Protein AF-A0ABD1JTK2-F1 (afdb_monomer)

Mean predicted aligned error: 17.34 Å

Structure (mmCIF, N/CA/C/O backbone):
data_AF-A0ABD1JTK2-F1
#
_entry.id   AF-A0ABD1JTK2-F1
#
loop_
_atom_site.group_PDB
_atom_site.id
_atom_site.type_symbol
_atom_site.label_atom_id
_atom_site.label_alt_id
_atom_site.label_comp_id
_atom_site.label_asym_id
_atom_site.label_entity_id
_atom_site.label_seq_id
_atom_site.pdbx_PDB_ins_code
_atom_site.Cartn_x
_atom_site.Cartn_y
_atom_site.Cartn_z
_atom_site.occupancy
_atom_site.B_iso_or_equiv
_atom_site.auth_seq_id
_atom_site.auth_comp_id
_atom_site.auth_asym_id
_atom_site.auth_atom_id
_atom_site.pdbx_PDB_model_num
ATOM 1 N N . MET A 1 1 ? 26.665 4.999 -30.062 1.00 36.19 1 MET A N 1
ATOM 2 C CA . MET A 1 1 ? 27.569 6.153 -30.261 1.00 36.19 1 MET A CA 1
ATOM 3 C C . MET A 1 1 ? 27.690 6.854 -28.919 1.00 36.19 1 MET A C 1
ATOM 5 O O . MET A 1 1 ? 26.821 7.640 -28.578 1.00 36.19 1 MET A O 1
ATOM 9 N N . CYS A 1 2 ? 28.694 6.490 -28.123 1.00 32.44 2 CYS A N 1
ATOM 10 C CA . CYS A 1 2 ? 29.023 7.216 -26.899 1.00 32.44 2 CYS A CA 1
ATOM 11 C C . CYS A 1 2 ? 30.225 8.106 -27.206 1.00 32.44 2 CYS A C 1
ATOM 13 O O . CYS A 1 2 ? 31.300 7.601 -27.525 1.00 32.44 2 CYS A O 1
ATOM 15 N N . CYS A 1 3 ? 30.028 9.421 -27.140 1.00 31.70 3 CYS A N 1
ATOM 16 C CA . CYS A 1 3 ? 31.126 10.357 -26.955 1.00 31.70 3 CYS A CA 1
ATOM 17 C C . CYS A 1 3 ? 31.542 10.265 -25.485 1.00 31.70 3 CYS A C 1
ATOM 19 O O . CYS A 1 3 ? 30.769 10.622 -24.600 1.00 31.70 3 CYS A O 1
ATOM 21 N N . LEU A 1 4 ? 32.744 9.757 -25.233 1.00 40.53 4 LEU A N 1
ATOM 22 C CA . LEU A 1 4 ? 33.418 9.884 -23.947 1.00 40.53 4 LEU A CA 1
ATOM 23 C C . LEU A 1 4 ? 34.182 11.212 -23.943 1.00 40.53 4 LEU A C 1
ATOM 25 O O . LEU A 1 4 ? 35.068 11.408 -24.770 1.00 40.53 4 LEU A O 1
ATOM 29 N N . GLY A 1 5 ? 33.844 12.088 -22.997 1.00 38.84 5 GLY A N 1
ATOM 30 C CA . GLY A 1 5 ? 34.737 13.136 -22.500 1.00 38.84 5 GLY A CA 1
ATOM 31 C C . GLY A 1 5 ? 34.691 14.485 -23.223 1.00 38.84 5 GLY A C 1
ATOM 32 O O . GLY A 1 5 ? 35.271 14.661 -24.289 1.00 38.84 5 GLY A O 1
ATOM 33 N N . CYS A 1 6 ? 34.091 15.475 -22.560 1.00 32.53 6 CYS A N 1
ATOM 34 C CA . CYS A 1 6 ? 34.446 16.884 -22.716 1.00 32.53 6 CYS A CA 1
ATOM 35 C C . CYS A 1 6 ? 35.251 17.291 -21.475 1.00 32.53 6 CYS A C 1
ATOM 37 O O . CYS A 1 6 ? 34.679 17.386 -20.392 1.00 32.53 6 CYS A O 1
ATOM 39 N N . GLU A 1 7 ? 36.549 17.553 -21.622 1.00 37.78 7 GLU A N 1
ATOM 40 C CA . GLU A 1 7 ? 37.316 18.305 -20.624 1.00 37.78 7 GLU A CA 1
ATOM 41 C C . GLU A 1 7 ? 37.422 19.768 -21.065 1.00 37.78 7 GLU A C 1
ATOM 43 O O . GLU A 1 7 ? 37.769 20.078 -22.206 1.00 37.78 7 GLU A O 1
ATOM 48 N N . ALA A 1 8 ? 37.093 20.681 -20.150 1.00 32.00 8 ALA A N 1
ATOM 49 C CA . ALA A 1 8 ? 37.208 22.117 -20.351 1.00 32.00 8 ALA A CA 1
ATOM 50 C C . ALA A 1 8 ? 38.623 22.588 -19.985 1.00 32.00 8 ALA A C 1
ATOM 52 O O . ALA A 1 8 ? 39.021 22.530 -18.823 1.00 32.00 8 ALA A O 1
ATOM 53 N N . VAL A 1 9 ? 39.366 23.118 -20.959 1.00 41.81 9 VAL A N 1
ATOM 54 C CA . VAL A 1 9 ? 40.634 23.821 -20.717 1.00 41.81 9 VAL A CA 1
ATOM 55 C C . VAL A 1 9 ? 40.375 25.329 -20.727 1.00 41.81 9 VAL A C 1
ATOM 57 O O . VAL A 1 9 ? 39.857 25.882 -21.697 1.00 41.81 9 VAL A O 1
ATOM 60 N N . LYS A 1 10 ? 40.733 26.016 -19.634 1.00 36.59 10 LYS A N 1
ATOM 61 C CA . LYS A 1 10 ? 40.790 27.485 -19.570 1.00 36.59 10 LYS A CA 1
ATOM 62 C C . LYS A 1 10 ? 41.938 27.987 -20.454 1.00 36.59 10 LYS A C 1
ATOM 64 O O . LYS A 1 10 ? 43.094 27.751 -20.124 1.00 36.59 10 LYS A O 1
ATOM 69 N N . GLY A 1 11 ? 41.623 28.751 -21.501 1.00 36.28 11 GLY A N 1
ATOM 70 C CA . GLY A 1 11 ? 42.592 29.617 -22.185 1.00 36.28 11 GLY A CA 1
ATOM 71 C C . GLY A 1 11 ? 42.373 29.770 -23.694 1.00 36.28 11 GLY A C 1
ATOM 72 O O . GLY A 1 11 ? 42.643 28.852 -24.449 1.00 36.28 11 GLY A O 1
ATOM 73 N N . GLY A 1 12 ? 41.906 30.955 -24.103 1.00 38.12 12 GLY A N 1
ATOM 74 C CA . GLY A 1 12 ? 42.163 31.645 -25.381 1.00 38.12 12 GLY A CA 1
ATOM 75 C C . GLY A 1 12 ? 42.238 30.882 -26.719 1.00 38.12 12 GLY A C 1
ATOM 76 O O . GLY A 1 12 ? 43.301 30.408 -27.102 1.00 38.12 12 GLY A O 1
ATOM 77 N N . THR A 1 13 ? 41.186 31.064 -27.536 1.00 42.97 13 THR A N 1
ATOM 78 C CA . THR A 1 13 ? 41.129 31.013 -29.028 1.00 42.97 13 THR A CA 1
ATOM 79 C C . THR A 1 13 ? 41.267 29.653 -29.758 1.00 42.97 13 THR A C 1
ATOM 81 O O . THR A 1 13 ? 41.915 28.741 -29.260 1.00 42.97 13 THR A O 1
ATOM 84 N N . PRO A 1 14 ? 40.611 29.477 -30.935 1.00 40.72 14 PRO A N 1
ATOM 85 C CA . PRO A 1 14 ? 40.175 28.171 -31.441 1.00 40.72 14 PRO A CA 1
ATOM 86 C C . PRO A 1 14 ? 41.124 27.575 -32.491 1.00 40.72 14 PRO A C 1
ATOM 88 O O . PRO A 1 14 ? 41.548 28.277 -33.407 1.00 40.72 14 PRO A O 1
ATOM 91 N N . VAL A 1 15 ? 41.378 26.262 -32.448 1.00 40.53 15 VAL A N 1
ATOM 92 C CA . VAL A 1 15 ? 42.003 25.536 -33.570 1.00 40.53 15 VAL A CA 1
ATOM 93 C C . VAL A 1 15 ? 41.332 24.170 -33.746 1.00 40.53 15 VAL A C 1
ATOM 95 O O . VAL A 1 15 ? 41.110 23.442 -32.783 1.00 40.53 15 VAL A O 1
ATOM 98 N N . GLY A 1 16 ? 40.941 23.874 -34.989 1.00 38.88 16 GLY A N 1
ATOM 99 C CA . GLY A 1 16 ? 40.003 22.819 -35.372 1.00 38.88 16 GLY A CA 1
ATOM 100 C C . GLY A 1 16 ? 40.441 21.370 -35.131 1.00 38.88 16 GLY A C 1
ATOM 101 O O . GLY A 1 16 ? 41.621 21.033 -35.058 1.00 38.88 16 GLY A O 1
ATOM 102 N N . ILE A 1 17 ? 39.438 20.493 -35.064 1.00 36.84 17 ILE A N 1
ATOM 103 C CA . ILE A 1 17 ? 39.595 19.056 -34.831 1.00 36.84 17 ILE A CA 1
ATOM 104 C C . ILE A 1 17 ? 39.834 18.345 -36.172 1.00 36.84 17 ILE A C 1
ATOM 106 O O . ILE A 1 17 ? 38.953 18.265 -37.026 1.00 36.84 17 ILE A O 1
ATOM 110 N N . ARG A 1 18 ? 41.044 17.803 -36.349 1.00 37.75 18 ARG A N 1
ATOM 111 C CA . ARG A 1 18 ? 41.411 16.854 -37.413 1.00 37.75 18 ARG A CA 1
ATOM 112 C C . ARG A 1 18 ? 41.023 15.439 -36.971 1.00 37.75 18 ARG A C 1
ATOM 114 O O . ARG A 1 18 ? 41.581 14.934 -36.002 1.00 37.75 18 ARG A O 1
ATOM 121 N N . CYS A 1 19 ? 40.134 14.771 -37.704 1.00 34.09 19 CYS A N 1
ATOM 122 C CA . CYS A 1 19 ? 39.878 13.339 -37.519 1.00 34.09 19 CYS A CA 1
ATOM 123 C C . CYS A 1 19 ? 40.960 12.513 -38.236 1.00 34.09 19 CYS A C 1
ATOM 125 O O . CYS A 1 19 ? 41.145 12.649 -39.444 1.00 34.09 19 CYS A O 1
ATOM 127 N N . LYS A 1 20 ? 41.673 11.650 -37.503 1.00 41.69 20 LYS A N 1
ATOM 128 C CA . LYS A 1 20 ? 42.523 10.599 -38.084 1.00 41.69 20 LYS A CA 1
ATOM 129 C C . LYS A 1 20 ? 41.677 9.342 -38.308 1.00 41.69 20 LYS A C 1
ATOM 131 O O . LYS A 1 20 ? 41.069 8.840 -37.371 1.00 41.69 20 LYS A O 1
ATOM 136 N N . HIS A 1 21 ? 41.660 8.835 -39.540 1.00 38.28 21 HIS A N 1
ATOM 137 C CA . HIS A 1 21 ? 41.187 7.489 -39.863 1.00 38.28 21 HIS A CA 1
ATOM 138 C C . HIS A 1 21 ? 42.303 6.465 -39.609 1.00 38.28 21 HIS A C 1
ATOM 140 O O . HIS A 1 21 ? 43.367 6.543 -40.215 1.00 38.28 21 HIS A O 1
ATOM 146 N N . LEU A 1 22 ? 42.025 5.484 -38.756 1.00 39.16 22 LEU A N 1
ATOM 147 C CA . LEU A 1 22 ? 42.537 4.114 -38.845 1.00 39.16 22 LEU A CA 1
ATOM 148 C C . LEU A 1 22 ? 41.271 3.254 -38.980 1.00 39.16 22 LEU A C 1
ATOM 150 O O . LEU A 1 22 ? 40.289 3.530 -38.304 1.00 39.16 22 LEU A O 1
ATOM 154 N N . GLY A 1 23 ? 41.126 2.280 -39.865 1.00 36.69 23 GLY A N 1
ATOM 155 C CA . GLY A 1 23 ? 42.078 1.332 -40.422 1.00 36.69 23 GLY A CA 1
ATOM 156 C C . GLY A 1 23 ? 41.289 0.021 -40.459 1.00 36.69 23 GLY A C 1
ATOM 157 O O . GLY A 1 23 ? 40.899 -0.482 -39.413 1.00 36.69 23 GLY A O 1
ATOM 158 N N . ARG A 1 24 ? 40.921 -0.436 -41.661 1.00 40.09 24 ARG A N 1
ATOM 159 C CA . ARG A 1 24 ? 40.180 -1.683 -41.903 1.00 40.09 24 ARG A CA 1
ATOM 160 C C . ARG A 1 24 ? 41.002 -2.871 -41.409 1.00 40.09 24 ARG A C 1
ATOM 162 O O . ARG A 1 24 ? 42.100 -3.055 -41.919 1.00 40.09 24 ARG A O 1
ATOM 169 N N . GLU A 1 25 ? 40.418 -3.727 -40.579 1.00 37.28 25 GLU A N 1
ATOM 170 C CA . GLU A 1 25 ? 40.830 -5.128 -40.473 1.00 37.28 25 GLU A CA 1
ATOM 171 C C . GLU A 1 25 ? 39.615 -6.057 -40.474 1.00 37.28 25 GLU A C 1
ATOM 173 O O . GLU A 1 25 ? 38.481 -5.655 -40.213 1.00 37.28 25 GLU A O 1
ATOM 178 N N . ALA A 1 26 ? 39.881 -7.267 -40.951 1.00 35.41 26 ALA A N 1
ATOM 179 C CA . ALA A 1 26 ? 38.975 -8.146 -41.661 1.00 35.41 26 ALA A CA 1
ATOM 180 C C . ALA A 1 26 ? 38.007 -8.933 -40.768 1.00 35.41 26 ALA A C 1
ATOM 182 O O . ALA A 1 26 ? 38.309 -9.335 -39.650 1.00 35.41 26 ALA A O 1
ATOM 183 N N . LEU A 1 27 ? 36.851 -9.211 -41.363 1.00 40.38 27 LEU A N 1
ATOM 184 C CA . LEU A 1 27 ? 35.834 -10.160 -40.932 1.00 40.38 27 LEU A CA 1
ATOM 185 C C . LEU A 1 27 ? 36.338 -11.608 -41.118 1.00 40.38 27 LEU A C 1
ATOM 187 O O . LEU A 1 27 ? 36.848 -11.906 -42.202 1.00 40.38 27 LEU A O 1
ATOM 191 N N . PRO A 1 28 ? 36.082 -12.548 -40.191 1.00 45.28 28 PRO A N 1
ATOM 192 C CA . PRO A 1 28 ? 35.978 -13.953 -40.544 1.00 45.28 28 PRO A CA 1
ATOM 193 C C . PRO A 1 28 ? 34.504 -14.374 -40.642 1.00 45.28 28 PRO A C 1
ATOM 195 O O . PRO A 1 28 ? 33.741 -14.338 -39.682 1.00 45.28 28 PRO A O 1
ATOM 198 N N . THR A 1 29 ? 34.137 -14.722 -41.875 1.00 36.00 29 THR A N 1
ATOM 199 C CA . THR A 1 29 ? 33.212 -15.784 -42.310 1.00 36.00 29 THR A CA 1
ATOM 200 C C . THR A 1 29 ? 32.224 -16.370 -41.295 1.00 36.00 29 THR A C 1
ATOM 202 O O . THR A 1 29 ? 32.586 -17.125 -40.396 1.00 36.00 29 THR A O 1
ATOM 205 N N . ALA A 1 30 ? 30.944 -16.118 -41.579 1.00 35.75 30 ALA A N 1
ATOM 206 C CA . ALA A 1 30 ? 29.788 -16.824 -41.052 1.00 35.75 30 ALA A CA 1
ATOM 207 C C . ALA A 1 30 ? 29.812 -18.321 -41.418 1.00 35.75 30 ALA A C 1
ATOM 209 O O . ALA A 1 30 ? 29.932 -18.677 -42.591 1.00 35.75 30 ALA A O 1
ATOM 210 N N . ALA A 1 31 ? 29.634 -19.185 -40.417 1.00 37.66 31 ALA A N 1
ATOM 211 C CA . ALA A 1 31 ? 29.234 -20.573 -40.608 1.00 37.66 31 ALA A CA 1
ATOM 212 C C . ALA A 1 31 ? 27.704 -20.660 -40.515 1.00 37.66 31 ALA A C 1
ATOM 214 O O . ALA A 1 31 ? 27.095 -20.231 -39.534 1.00 37.66 31 ALA A O 1
ATOM 215 N N . ALA A 1 32 ? 27.094 -21.181 -41.576 1.00 38.84 32 ALA A N 1
ATOM 216 C CA . ALA A 1 32 ? 25.663 -21.396 -41.699 1.00 38.84 32 ALA A CA 1
ATOM 217 C C . ALA A 1 32 ? 25.210 -22.534 -40.773 1.00 38.84 32 ALA A C 1
ATOM 219 O O . ALA A 1 32 ? 25.608 -23.683 -40.958 1.00 38.84 32 ALA A O 1
ATOM 220 N N . HIS A 1 33 ? 24.341 -22.226 -39.810 1.00 39.47 33 HIS A N 1
ATOM 221 C CA . HIS A 1 33 ? 23.544 -23.235 -39.122 1.00 39.47 33 HIS A CA 1
ATOM 222 C C . HIS A 1 33 ? 22.166 -23.328 -39.777 1.00 39.47 33 HIS A C 1
ATOM 224 O O . HIS A 1 33 ? 21.404 -22.364 -39.839 1.00 39.47 33 HIS A O 1
ATOM 230 N N . HIS A 1 34 ? 21.894 -24.521 -40.298 1.00 40.09 34 HIS A N 1
ATOM 231 C CA . HIS A 1 34 ? 20.626 -24.955 -40.861 1.00 40.09 34 HIS A CA 1
ATOM 232 C C . HIS A 1 34 ? 19.464 -24.705 -39.888 1.00 40.09 34 HIS A C 1
ATOM 234 O O . HIS A 1 34 ? 19.449 -25.223 -38.774 1.00 40.09 34 HIS A O 1
ATOM 240 N N . SER A 1 35 ? 18.473 -23.938 -40.344 1.00 40.78 35 SER A N 1
ATOM 241 C CA . SER A 1 35 ? 17.140 -23.883 -39.739 1.00 40.78 35 SER A CA 1
ATOM 242 C C . SER A 1 35 ? 16.353 -25.144 -40.114 1.00 40.78 35 SER A C 1
ATOM 244 O O . SER A 1 35 ? 16.357 -25.506 -41.294 1.00 40.78 35 SER A O 1
ATOM 246 N N . PRO A 1 36 ? 15.648 -25.803 -39.179 1.00 47.62 36 PRO A N 1
ATOM 247 C CA . PRO A 1 36 ? 14.635 -26.776 -39.533 1.00 47.62 36 PRO A CA 1
ATOM 248 C C . PRO A 1 36 ? 13.331 -26.062 -39.903 1.00 47.62 36 PRO A C 1
ATOM 250 O O . PRO A 1 36 ? 12.840 -25.173 -39.211 1.00 47.62 36 PRO A O 1
ATOM 253 N N . THR A 1 37 ? 12.806 -26.473 -41.045 1.00 38.38 37 THR A N 1
ATOM 254 C CA . THR A 1 37 ? 11.551 -26.084 -41.677 1.00 38.38 37 THR A CA 1
ATOM 255 C C . THR A 1 37 ? 10.367 -26.324 -40.734 1.00 38.38 37 THR A C 1
ATOM 257 O O . THR A 1 37 ? 10.071 -27.466 -40.393 1.00 38.38 37 THR A O 1
ATOM 260 N N . ALA A 1 38 ? 9.666 -25.262 -40.333 1.00 39.19 38 ALA A N 1
ATOM 261 C CA . ALA A 1 38 ? 8.369 -25.374 -39.671 1.00 39.19 38 ALA A CA 1
ATOM 262 C C . ALA A 1 38 ? 7.298 -25.704 -40.724 1.00 39.19 38 ALA A C 1
ATOM 264 O O . ALA A 1 38 ? 7.034 -24.908 -41.626 1.00 39.19 38 ALA A O 1
ATOM 265 N N . GLN A 1 39 ? 6.718 -26.900 -40.636 1.00 48.34 39 GLN A N 1
ATOM 266 C CA . GLN A 1 39 ? 5.500 -27.257 -41.364 1.00 48.34 39 GLN A CA 1
ATOM 267 C C . GLN A 1 39 ? 4.291 -26.569 -40.705 1.00 48.34 39 GLN A C 1
ATOM 269 O O . GLN A 1 39 ? 4.268 -26.449 -39.480 1.00 48.34 39 GLN A O 1
ATOM 274 N N . PRO A 1 40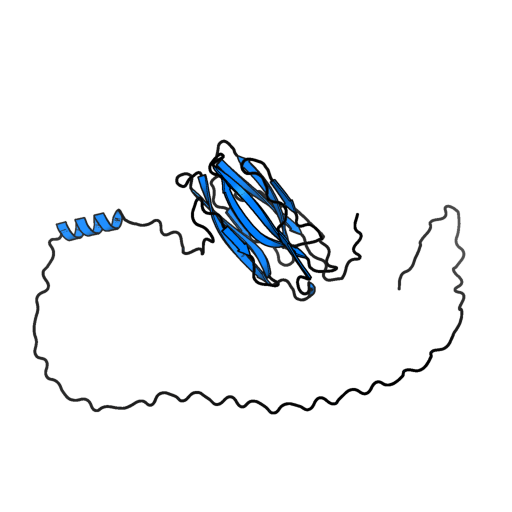 ? 3.285 -26.124 -41.475 1.00 46.47 40 PRO A N 1
ATOM 275 C CA . PRO A 1 40 ? 2.051 -25.596 -40.909 1.00 46.47 40 PRO A CA 1
ATOM 276 C C . PRO A 1 40 ? 1.152 -26.740 -40.418 1.00 46.47 40 PRO A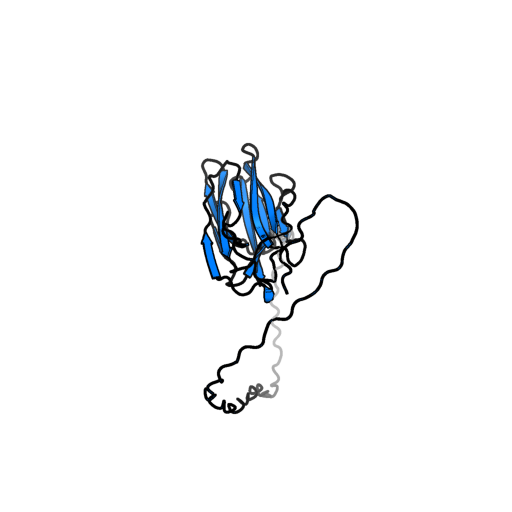 C 1
ATOM 278 O O . PRO A 1 40 ? 0.824 -27.649 -41.183 1.00 46.47 40 PRO A O 1
ATOM 281 N N . ASP A 1 41 ? 0.743 -26.670 -39.151 1.00 46.22 41 ASP A N 1
ATOM 282 C CA . ASP A 1 41 ? -0.292 -27.531 -38.577 1.00 46.22 41 ASP A CA 1
ATOM 283 C C . ASP A 1 41 ? -1.636 -27.347 -39.309 1.00 46.22 41 ASP A C 1
ATOM 285 O O . ASP A 1 41 ? -1.997 -26.225 -39.689 1.00 46.22 41 ASP A O 1
ATOM 289 N N . PRO A 1 42 ? -2.415 -28.425 -39.507 1.00 51.28 42 PRO A N 1
ATOM 290 C CA . PRO A 1 42 ? -3.725 -28.335 -40.123 1.00 51.28 42 PRO A CA 1
ATOM 291 C C . PRO A 1 42 ? -4.739 -27.699 -39.165 1.00 51.28 42 PRO A C 1
ATOM 293 O O . PRO A 1 42 ? -4.809 -28.010 -37.977 1.00 51.28 42 PRO A O 1
ATOM 296 N N . ALA A 1 43 ? -5.557 -26.811 -39.727 1.00 46.16 43 ALA A N 1
ATOM 297 C CA . ALA A 1 43 ? -6.637 -26.107 -39.056 1.00 46.16 43 ALA A CA 1
ATOM 298 C C . ALA A 1 43 ? -7.561 -27.057 -38.271 1.00 46.16 43 ALA A C 1
ATOM 300 O O . ALA A 1 43 ? -8.213 -27.936 -38.839 1.00 46.16 43 ALA A O 1
ATOM 301 N N . LEU A 1 44 ? -7.663 -26.822 -36.963 1.00 44.16 44 LEU A N 1
ATOM 302 C CA . LEU A 1 44 ? -8.665 -27.431 -36.100 1.00 44.16 44 LEU A CA 1
ATOM 303 C C . LEU A 1 44 ? -10.038 -26.834 -36.455 1.00 44.16 44 LEU A C 1
ATOM 305 O O . LEU A 1 44 ? -10.336 -25.685 -36.129 1.00 44.16 44 LEU A O 1
ATOM 309 N N . GLN A 1 45 ? -10.868 -27.595 -37.171 1.00 47.19 45 GLN A N 1
ATOM 310 C CA . GLN A 1 45 ? -12.250 -27.208 -37.445 1.00 47.19 45 GLN A CA 1
ATOM 311 C C . GLN A 1 45 ? -13.082 -27.282 -36.161 1.00 47.19 45 GLN A C 1
ATOM 313 O O . GLN A 1 45 ? -13.311 -28.358 -35.610 1.00 47.19 45 GLN A O 1
ATOM 318 N N . ILE A 1 46 ? -13.564 -26.128 -35.706 1.00 49.47 46 ILE A N 1
ATOM 319 C CA . ILE A 1 46 ? -14.560 -26.023 -34.641 1.00 49.47 46 ILE A CA 1
ATOM 320 C C . ILE A 1 46 ? -15.918 -26.408 -35.241 1.00 49.47 46 ILE A C 1
ATOM 322 O O . ILE A 1 46 ? -16.454 -25.701 -36.094 1.00 49.47 46 ILE A O 1
ATOM 326 N N . GLN A 1 47 ? -16.469 -27.542 -34.810 1.00 57.69 47 GLN A N 1
ATOM 327 C CA . GLN A 1 47 ? -17.849 -27.924 -35.113 1.00 57.69 47 GLN A CA 1
ATOM 328 C C . GLN A 1 47 ? -18.826 -27.064 -34.284 1.00 57.69 47 GLN A C 1
ATOM 330 O O . GLN A 1 47 ? -18.561 -26.830 -33.102 1.00 57.69 47 GLN A O 1
ATOM 335 N N . PRO A 1 48 ? -19.961 -26.602 -34.843 1.00 52.28 48 PRO A N 1
ATOM 336 C CA . PRO A 1 48 ? -20.972 -25.889 -34.067 1.00 52.28 48 PRO A CA 1
ATOM 337 C C . PRO A 1 48 ? -21.717 -26.838 -33.117 1.00 52.28 48 PRO A C 1
ATOM 339 O O . PRO A 1 48 ? -22.028 -27.973 -33.482 1.00 52.28 48 PRO A O 1
ATOM 342 N N . LEU A 1 49 ? -22.056 -26.350 -31.917 1.00 56.19 49 LEU A N 1
ATOM 343 C CA . LEU A 1 49 ? -22.931 -27.049 -30.970 1.00 56.19 49 LEU A CA 1
ATOM 344 C C . LEU A 1 49 ? -24.304 -27.380 -31.598 1.00 56.19 49 LEU A C 1
ATOM 346 O O . LEU A 1 49 ? -24.863 -26.545 -32.316 1.00 56.19 49 LEU A O 1
ATOM 350 N N . PRO A 1 50 ? -24.906 -28.540 -31.273 1.00 49.28 50 PRO A N 1
ATOM 351 C CA . PRO A 1 50 ? -26.250 -28.868 -31.724 1.00 49.28 50 PRO A CA 1
ATOM 352 C C . PRO A 1 50 ? -27.290 -28.011 -30.988 1.00 49.28 50 PRO A C 1
ATOM 354 O O . PRO A 1 50 ? -27.292 -27.919 -29.760 1.00 49.28 50 PRO A O 1
ATOM 357 N N . GLN A 1 51 ? -28.192 -27.388 -31.749 1.00 57.44 51 GLN A N 1
ATOM 358 C CA . GLN A 1 51 ? -29.333 -26.657 -31.199 1.00 57.44 51 GLN A CA 1
ATOM 359 C C . GLN A 1 51 ? -30.377 -27.612 -30.592 1.00 57.44 51 GLN A C 1
ATOM 361 O O . GLN A 1 51 ? -30.586 -28.709 -31.120 1.00 57.44 51 GLN A O 1
ATOM 366 N N . PRO A 1 52 ? -31.081 -27.205 -29.520 1.00 44.94 52 PRO A N 1
ATOM 367 C CA . PRO A 1 52 ? -32.126 -28.023 -28.923 1.00 44.94 52 PRO A CA 1
ATOM 368 C C . PRO A 1 52 ? -33.349 -28.109 -29.845 1.00 44.94 52 PRO A C 1
ATOM 370 O O . PRO A 1 52 ? -33.927 -27.101 -30.255 1.00 44.94 52 PRO A O 1
ATOM 373 N N . GLN A 1 53 ? -33.755 -29.341 -30.154 1.00 49.03 53 GLN A N 1
ATOM 374 C CA . GLN A 1 53 ? -34.969 -29.653 -30.903 1.00 49.03 53 GLN A CA 1
ATOM 375 C C . GLN A 1 53 ? -36.215 -29.258 -30.100 1.00 49.03 53 GLN A C 1
ATOM 377 O O . GLN A 1 53 ? -36.437 -29.723 -28.981 1.00 49.03 53 GLN A O 1
ATOM 382 N N . ARG A 1 54 ? -37.050 -28.409 -30.702 1.00 46.69 54 ARG A N 1
ATOM 383 C CA . ARG A 1 54 ? -38.365 -28.024 -30.188 1.00 46.69 54 ARG A CA 1
ATOM 384 C C . ARG A 1 54 ? -39.344 -29.167 -30.454 1.00 46.69 54 ARG A C 1
ATOM 386 O O . ARG A 1 54 ? -39.766 -29.373 -31.586 1.00 46.69 54 ARG A O 1
ATOM 393 N N . THR A 1 55 ? -39.689 -29.929 -29.422 1.00 47.47 55 THR A N 1
ATOM 394 C CA . THR A 1 55 ? -40.764 -30.924 -29.507 1.00 47.47 55 THR A CA 1
ATOM 395 C C . THR A 1 55 ? -42.108 -30.236 -29.284 1.00 47.47 55 THR A C 1
ATOM 397 O O . THR A 1 55 ? -42.438 -29.881 -28.150 1.00 47.47 55 THR A O 1
ATOM 400 N N . ASP A 1 56 ? -42.886 -30.064 -30.348 1.00 46.44 56 ASP A N 1
ATOM 401 C CA . ASP A 1 56 ? -44.288 -29.663 -30.257 1.00 46.44 56 ASP A CA 1
ATOM 402 C C . ASP A 1 56 ? -45.115 -30.824 -29.680 1.00 46.44 56 ASP A C 1
ATOM 404 O O . ASP A 1 56 ? -45.206 -31.903 -30.268 1.00 46.44 56 ASP A O 1
ATOM 408 N N . ARG A 1 57 ? -45.720 -30.618 -28.503 1.00 49.03 57 ARG A N 1
ATOM 409 C CA . ARG A 1 57 ? -46.780 -31.493 -27.976 1.00 49.03 57 ARG A CA 1
ATOM 410 C C . ARG A 1 57 ? -48.144 -30.839 -28.208 1.00 49.03 57 ARG A C 1
ATOM 412 O O . ARG A 1 57 ? -48.281 -29.643 -27.950 1.00 49.03 57 ARG A O 1
ATOM 419 N N . PRO A 1 58 ? -49.168 -31.599 -28.636 1.00 46.28 58 PRO A N 1
ATOM 420 C CA . PRO A 1 58 ? -50.502 -31.060 -28.846 1.00 46.28 58 PRO A CA 1
ATOM 421 C C . PRO A 1 58 ? -51.198 -30.749 -27.516 1.00 46.28 58 PRO A C 1
ATOM 423 O O . PRO A 1 58 ? -51.073 -31.465 -26.522 1.00 46.28 58 PRO A O 1
ATOM 426 N N . CYS A 1 59 ? -51.943 -29.646 -27.528 1.00 38.91 59 CYS A N 1
ATOM 427 C CA . CYS A 1 59 ? -52.688 -29.103 -26.403 1.00 38.91 59 CYS A CA 1
ATOM 428 C C . CYS A 1 59 ? -53.931 -29.965 -26.112 1.00 38.91 59 CYS A C 1
ATOM 430 O O . CYS A 1 59 ? -54.885 -29.966 -26.889 1.00 38.91 59 CYS A O 1
ATOM 432 N N . SER A 1 60 ? -53.939 -30.679 -24.982 1.00 47.00 60 SER A N 1
ATOM 433 C CA . SER A 1 60 ? -55.155 -31.298 -24.442 1.00 47.00 60 SER A CA 1
ATOM 434 C C . SER A 1 60 ? -55.890 -30.311 -23.539 1.00 47.00 60 SER A C 1
ATOM 436 O O . SER A 1 60 ? -55.348 -29.833 -22.544 1.00 47.00 60 SER A O 1
ATOM 438 N N . ARG A 1 61 ? -57.152 -30.035 -23.889 1.00 51.69 61 ARG A N 1
ATOM 439 C CA . ARG A 1 61 ? -58.121 -29.283 -23.079 1.00 51.69 61 ARG A CA 1
ATOM 440 C C . ARG A 1 61 ? -58.277 -29.923 -21.696 1.00 51.69 61 ARG A C 1
ATOM 442 O O . ARG A 1 61 ? -58.829 -31.015 -21.587 1.00 51.69 61 ARG A O 1
ATOM 449 N N . MET A 1 62 ? -57.894 -29.202 -20.646 1.00 42.50 62 MET A N 1
ATOM 450 C CA . MET A 1 62 ? -58.333 -29.472 -19.276 1.00 42.50 62 MET A CA 1
ATOM 451 C C . MET A 1 62 ? -59.345 -28.410 -18.839 1.00 42.50 62 MET A C 1
ATOM 453 O O . MET A 1 62 ? -59.137 -27.214 -19.024 1.00 42.50 62 MET A O 1
ATOM 457 N N . HIS A 1 63 ? -60.469 -28.885 -18.307 1.00 51.12 63 HIS A N 1
ATOM 458 C CA . HIS A 1 63 ? -61.538 -28.074 -17.728 1.00 51.12 63 HIS A CA 1
ATOM 459 C C . HIS A 1 63 ? -61.074 -27.453 -16.398 1.00 51.12 63 HIS A C 1
ATOM 461 O O . HIS A 1 63 ? -60.365 -28.125 -15.645 1.00 51.12 63 HIS A O 1
ATOM 467 N N . PRO A 1 64 ? -61.490 -26.221 -16.051 1.00 47.00 64 PRO A N 1
ATOM 468 C CA . PRO A 1 64 ? -61.158 -25.631 -14.765 1.00 47.00 64 PRO A CA 1
ATOM 469 C C . PRO A 1 64 ? -62.146 -26.117 -13.697 1.00 47.00 64 PRO A C 1
ATOM 471 O O . PRO A 1 64 ? -63.332 -25.796 -13.739 1.00 47.00 64 PRO A O 1
ATOM 474 N N . ALA A 1 65 ? -61.654 -26.866 -12.711 1.00 47.16 65 ALA A N 1
ATOM 475 C CA . ALA A 1 65 ? -62.330 -27.009 -11.427 1.00 47.16 65 ALA A CA 1
ATOM 476 C C . ALA A 1 65 ? -61.841 -25.877 -10.510 1.00 47.16 65 ALA A C 1
ATOM 478 O O . ALA A 1 65 ? -60.697 -25.869 -10.057 1.00 47.16 65 ALA A O 1
ATOM 479 N N . LEU A 1 66 ? -62.706 -24.889 -10.284 1.00 51.84 66 LEU A N 1
ATOM 480 C CA . LEU A 1 66 ? -62.501 -23.797 -9.335 1.00 51.84 66 LEU A CA 1
ATOM 481 C C . LEU A 1 66 ? -62.524 -24.349 -7.902 1.00 51.84 66 LEU A C 1
ATOM 483 O O . LEU A 1 66 ? -63.577 -24.711 -7.387 1.00 51.84 66 LEU A O 1
ATOM 487 N N . LEU A 1 67 ? -61.366 -24.368 -7.243 1.00 48.56 67 LEU A N 1
ATOM 488 C CA . LEU A 1 67 ? -61.256 -24.480 -5.788 1.00 48.56 67 LEU A CA 1
ATOM 489 C C . LEU A 1 67 ? -60.777 -23.132 -5.241 1.00 48.56 67 LEU A C 1
ATOM 491 O O . LEU A 1 67 ? -59.586 -22.825 -5.242 1.00 48.56 67 LEU A O 1
ATOM 495 N N . HIS A 1 68 ? -61.719 -22.310 -4.778 1.00 49.72 68 HIS A N 1
ATOM 496 C CA . HIS A 1 68 ? -61.421 -21.137 -3.960 1.00 49.72 68 HIS A CA 1
ATOM 497 C C . HIS A 1 68 ? -60.951 -21.596 -2.574 1.00 49.72 68 HIS A C 1
ATOM 499 O O . HIS A 1 68 ? -61.752 -22.004 -1.736 1.00 49.72 68 HIS A O 1
ATOM 505 N N . ARG A 1 69 ? -59.642 -21.511 -2.319 1.00 50.59 69 ARG A N 1
ATOM 506 C CA . ARG A 1 69 ? -59.100 -21.459 -0.957 1.00 50.59 69 ARG A CA 1
ATOM 507 C C . ARG A 1 69 ? -58.946 -19.994 -0.566 1.00 50.59 69 ARG A C 1
ATOM 509 O O . ARG A 1 69 ? -58.091 -19.294 -1.096 1.00 50.59 69 ARG A O 1
ATOM 516 N N . SER A 1 70 ? -59.789 -19.538 0.351 1.00 57.06 70 SER A N 1
ATOM 517 C CA . SER A 1 70 ? -59.654 -18.249 1.026 1.00 57.06 70 SER A CA 1
ATOM 518 C C . SER A 1 70 ? -58.347 -18.217 1.827 1.00 57.06 70 SER A C 1
ATOM 520 O O . SER A 1 70 ? -58.175 -19.020 2.746 1.00 57.06 70 SER A O 1
ATOM 522 N N . LEU A 1 71 ? -57.429 -17.307 1.485 1.00 61.56 71 LEU A N 1
ATOM 523 C CA . LEU A 1 71 ? -56.268 -17.013 2.328 1.00 61.56 71 LEU A CA 1
ATOM 524 C C . LEU A 1 71 ? -56.737 -16.337 3.631 1.00 61.56 71 LEU A C 1
ATOM 526 O O . LEU A 1 71 ? -57.584 -15.443 3.570 1.00 61.56 71 LEU A O 1
ATOM 530 N N . PRO A 1 72 ? -56.198 -16.717 4.803 1.00 57.66 72 PRO A N 1
ATOM 531 C CA . PRO A 1 72 ? -56.512 -16.042 6.054 1.00 57.66 72 PRO A CA 1
ATOM 532 C C . PRO A 1 72 ? -55.907 -14.631 6.063 1.00 57.66 72 PRO A C 1
ATOM 534 O O . PRO A 1 72 ? -54.709 -14.448 5.849 1.00 57.66 72 PRO A O 1
ATOM 537 N N . ILE A 1 73 ? -56.749 -13.628 6.313 1.00 65.75 73 ILE A N 1
ATOM 538 C CA . ILE A 1 73 ? -56.356 -12.222 6.442 1.00 65.75 73 ILE A CA 1
ATOM 539 C C . ILE A 1 73 ? -55.743 -12.039 7.837 1.00 65.75 73 ILE A C 1
ATOM 541 O O . ILE A 1 73 ? -56.439 -12.146 8.845 1.00 65.75 73 ILE A O 1
ATOM 545 N N . LEU A 1 74 ? -54.431 -11.802 7.905 1.00 62.84 74 LEU A N 1
ATOM 546 C CA . LEU A 1 74 ? -53.740 -11.473 9.155 1.00 62.84 74 LEU A CA 1
ATOM 547 C C . LEU A 1 74 ? -54.240 -10.121 9.699 1.00 62.84 74 LEU A C 1
ATOM 549 O O . LEU A 1 74 ? -54.399 -9.177 8.920 1.00 62.84 74 LEU A O 1
ATOM 553 N N . PRO A 1 75 ? -54.470 -9.986 11.019 1.00 75.75 75 PRO A N 1
ATOM 554 C CA . PRO A 1 75 ? -54.917 -8.729 11.598 1.00 75.75 75 PRO A CA 1
ATOM 555 C C . PRO A 1 75 ? -53.843 -7.642 11.417 1.00 75.75 75 PRO A C 1
ATOM 557 O O . PRO A 1 75 ? -52.649 -7.922 11.573 1.00 75.75 75 PRO A O 1
ATOM 560 N N . PRO A 1 76 ? -54.241 -6.387 11.135 1.00 68.69 76 PRO A N 1
ATOM 561 C CA . PRO A 1 76 ? -53.327 -5.308 10.748 1.00 68.69 76 PRO A CA 1
ATOM 562 C C . PRO A 1 76 ? -52.262 -5.019 11.814 1.00 68.69 76 PRO A C 1
ATOM 564 O O . PRO A 1 76 ? -51.136 -4.661 11.486 1.00 68.69 76 PRO A O 1
ATOM 567 N N . LEU A 1 77 ? -52.579 -5.264 13.089 1.00 68.81 77 LEU A N 1
ATOM 568 C CA . LEU A 1 77 ? -51.642 -5.123 14.202 1.00 68.81 77 LEU A CA 1
ATOM 569 C C . LEU A 1 77 ? -50.442 -6.082 14.090 1.00 68.81 77 LEU A C 1
ATOM 571 O O . LEU A 1 77 ? -49.316 -5.694 14.387 1.00 68.81 77 LEU A O 1
ATOM 575 N N . LEU A 1 78 ? -50.668 -7.318 13.629 1.00 67.44 78 LEU A N 1
ATOM 576 C CA . LEU A 1 78 ? -49.614 -8.325 13.475 1.00 67.44 78 LEU A CA 1
ATOM 577 C C . LEU A 1 78 ? -48.703 -7.995 12.287 1.00 67.44 78 LEU A C 1
ATOM 579 O O . LEU A 1 78 ? -47.496 -8.202 12.359 1.00 67.44 78 LEU A O 1
ATOM 583 N N . VAL A 1 79 ? -49.278 -7.427 11.222 1.00 70.75 79 VAL A N 1
ATOM 584 C CA . VAL A 1 79 ? -48.533 -6.927 10.058 1.00 70.75 79 VAL A CA 1
ATOM 585 C C . VAL A 1 79 ? -47.632 -5.757 10.462 1.00 70.75 79 VAL A C 1
ATOM 587 O O . VAL A 1 79 ? -46.458 -5.744 10.108 1.00 70.75 79 VAL A O 1
ATOM 590 N N . VAL A 1 80 ? -48.137 -4.814 11.265 1.00 72.00 80 VAL A N 1
ATOM 591 C CA . VAL A 1 80 ? -47.347 -3.676 11.768 1.00 72.00 80 VAL A CA 1
ATOM 592 C C . VAL A 1 80 ? -46.228 -4.133 12.712 1.00 72.00 80 VAL A C 1
ATOM 594 O O . VAL A 1 80 ? -45.109 -3.638 12.608 1.00 72.00 80 VAL A O 1
ATOM 597 N N . LEU A 1 81 ? -46.486 -5.111 13.588 1.00 70.12 81 LEU A N 1
ATOM 598 C CA . LEU A 1 81 ? -45.463 -5.709 14.457 1.00 70.12 81 LEU A CA 1
ATOM 599 C C . LEU A 1 81 ? -44.368 -6.429 13.658 1.00 70.12 81 LEU A C 1
ATOM 601 O O . LEU A 1 81 ? -43.189 -6.232 13.939 1.00 70.12 81 LEU A O 1
ATOM 605 N N . LEU A 1 82 ? -44.733 -7.205 12.634 1.00 66.75 82 LEU A N 1
ATOM 606 C CA . LEU A 1 82 ? -43.773 -7.866 11.744 1.00 66.75 82 LEU A CA 1
ATOM 607 C C . LEU A 1 82 ? -42.918 -6.852 10.970 1.00 66.75 82 LEU A C 1
ATOM 609 O O . LEU A 1 82 ? -41.700 -7.002 10.905 1.00 66.75 82 LEU A O 1
ATOM 613 N N . LEU A 1 83 ? -43.525 -5.782 10.450 1.00 64.62 83 LEU A N 1
ATOM 614 C CA . LEU A 1 83 ? -42.798 -4.702 9.775 1.00 64.62 83 LEU A CA 1
ATOM 615 C C . LEU A 1 83 ? -41.870 -3.938 10.734 1.00 64.62 83 LEU A C 1
ATOM 617 O O . LEU A 1 83 ? -40.753 -3.596 10.356 1.00 64.62 83 LEU A O 1
ATOM 621 N N . ALA A 1 84 ? -42.279 -3.719 11.986 1.00 64.62 84 ALA A N 1
ATOM 622 C CA . ALA A 1 84 ? -41.439 -3.078 12.998 1.00 64.62 84 ALA A CA 1
ATOM 623 C C . ALA A 1 84 ? -40.241 -3.951 13.423 1.00 64.62 84 ALA A C 1
ATOM 625 O O . ALA A 1 84 ? -39.169 -3.420 13.708 1.00 64.62 84 ALA A O 1
ATOM 626 N N . VAL A 1 85 ? -40.391 -5.281 13.437 1.00 62.19 85 VAL A N 1
ATOM 627 C CA . VAL A 1 85 ? -39.287 -6.226 13.693 1.00 62.19 85 VAL A CA 1
ATOM 628 C C . VAL A 1 85 ? -38.301 -6.261 12.516 1.00 62.19 85 VAL A C 1
ATOM 630 O O . VAL A 1 85 ? -37.089 -6.242 12.739 1.00 62.19 85 VAL A O 1
ATOM 633 N N . LEU A 1 86 ? -38.795 -6.214 11.274 1.00 59.31 86 LEU A N 1
ATOM 634 C CA . LEU A 1 86 ? -37.959 -6.108 10.068 1.00 59.31 86 LEU A CA 1
ATOM 635 C C . LEU A 1 86 ? -37.228 -4.756 9.976 1.00 59.31 86 LEU A C 1
ATOM 637 O O . LEU A 1 86 ? -36.075 -4.705 9.565 1.00 59.31 86 LEU A O 1
ATOM 641 N N . ALA A 1 87 ? -37.849 -3.661 10.424 1.00 57.66 87 ALA A N 1
ATOM 642 C CA . ALA A 1 87 ? -37.204 -2.345 10.461 1.00 57.66 87 ALA A CA 1
ATOM 643 C C . ALA A 1 87 ? -36.108 -2.232 11.541 1.00 57.66 87 ALA A C 1
ATOM 645 O O . ALA A 1 87 ? -35.201 -1.415 11.410 1.00 57.66 87 ALA A O 1
ATOM 646 N N . ARG A 1 88 ? -36.165 -3.050 12.605 1.00 57.78 88 ARG A N 1
ATOM 647 C CA . ARG A 1 88 ? -35.117 -3.124 13.646 1.00 57.78 88 ARG A CA 1
ATOM 648 C C . ARG A 1 88 ? -33.980 -4.088 13.315 1.00 57.78 88 ARG A C 1
ATOM 650 O O . ARG A 1 88 ? -32.981 -4.110 14.024 1.00 57.78 88 ARG A O 1
ATOM 657 N N . THR A 1 89 ? -34.130 -4.867 12.251 1.00 54.06 89 THR A N 1
ATOM 658 C CA . THR A 1 89 ? -33.126 -5.797 11.733 1.00 54.06 89 THR A CA 1
ATOM 659 C C . THR A 1 89 ? -32.756 -5.383 10.317 1.00 54.06 89 THR A C 1
ATOM 661 O O . THR A 1 89 ? -32.849 -6.158 9.377 1.00 54.06 89 THR A O 1
ATOM 664 N N . GLN A 1 90 ? -32.345 -4.128 10.143 1.00 58.06 90 GLN A N 1
ATOM 665 C CA . GLN A 1 90 ? -31.552 -3.779 8.972 1.00 58.06 90 GLN A CA 1
ATOM 666 C C . GLN A 1 90 ? -30.107 -4.159 9.318 1.00 58.06 90 GLN A C 1
ATOM 668 O O . GLN A 1 90 ? -29.478 -3.433 10.092 1.00 58.06 90 GLN A O 1
ATOM 673 N N . PRO A 1 91 ? -29.576 -5.313 8.860 1.00 54.41 91 PRO A N 1
ATOM 674 C CA . PRO A 1 91 ? -28.135 -5.503 8.891 1.00 54.41 91 PRO A CA 1
ATOM 675 C C . PRO A 1 91 ? -27.528 -4.322 8.134 1.00 54.41 91 PRO A C 1
ATOM 677 O O . PRO A 1 91 ? -28.036 -3.951 7.074 1.00 54.41 91 PRO A O 1
ATOM 680 N N . ASN A 1 92 ? -26.496 -3.698 8.705 1.00 54.47 92 ASN A N 1
ATOM 681 C CA . ASN A 1 92 ? -25.688 -2.724 7.983 1.00 54.47 92 ASN A CA 1
ATOM 682 C C . ASN A 1 92 ? -25.272 -3.383 6.667 1.00 54.47 92 ASN A C 1
ATOM 684 O O . ASN A 1 92 ? -24.475 -4.319 6.673 1.00 54.47 92 ASN A O 1
ATOM 688 N N . TYR A 1 93 ? -25.885 -2.953 5.567 1.00 50.53 93 TYR A N 1
ATOM 689 C CA . TYR A 1 93 ? -25.609 -3.455 4.231 1.00 50.53 93 TYR A CA 1
ATOM 690 C C . TYR A 1 93 ? -24.285 -2.815 3.809 1.00 50.53 93 TYR A C 1
ATOM 692 O O . TYR A 1 93 ? -24.252 -1.817 3.094 1.00 50.53 93 TYR A O 1
ATOM 700 N N . ILE A 1 94 ? -23.187 -3.326 4.368 1.00 57.19 94 ILE A N 1
ATOM 701 C CA . ILE A 1 94 ? -21.860 -3.128 3.799 1.00 57.19 94 ILE A CA 1
ATOM 702 C C . ILE A 1 94 ? -21.989 -3.756 2.411 1.00 57.19 94 ILE A C 1
ATOM 704 O O . ILE A 1 94 ? -22.318 -4.937 2.316 1.00 57.19 94 ILE A O 1
ATOM 708 N N . TYR A 1 95 ? -21.872 -2.953 1.348 1.00 55.94 95 TYR A N 1
ATOM 709 C CA . TYR A 1 95 ? -21.740 -3.472 -0.017 1.00 55.94 95 TYR A CA 1
ATOM 710 C C . TYR A 1 95 ? -20.754 -4.652 0.012 1.00 55.94 95 TYR A C 1
ATOM 712 O O . TYR A 1 95 ? -19.782 -4.568 0.760 1.00 55.94 95 TYR A O 1
ATOM 720 N N . ASP A 1 96 ? -21.017 -5.732 -0.736 1.00 65.25 96 ASP A N 1
ATOM 721 C CA . ASP A 1 96 ? -20.151 -6.926 -0.853 1.00 65.25 96 ASP A CA 1
ATOM 722 C C . ASP A 1 96 ? -18.792 -6.561 -1.501 1.00 65.25 96 ASP A C 1
ATOM 724 O O . ASP A 1 96 ? -18.431 -7.014 -2.585 1.00 65.25 96 ASP A O 1
ATOM 728 N N . GLU A 1 97 ? -18.031 -5.689 -0.851 1.00 68.88 97 GLU A N 1
ATOM 729 C CA . GLU A 1 97 ? -16.603 -5.543 -1.044 1.00 68.88 97 GLU A CA 1
ATOM 730 C C . GLU A 1 97 ? -15.968 -6.853 -0.566 1.00 68.88 97 GLU A C 1
ATOM 732 O O . GLU A 1 97 ? -16.252 -7.297 0.555 1.00 68.88 97 GLU A O 1
ATOM 737 N N . PRO A 1 98 ? -15.138 -7.516 -1.389 1.00 87.62 98 PRO A N 1
ATOM 738 C CA . PRO A 1 98 ? -14.509 -8.777 -1.027 1.00 87.62 98 PRO A CA 1
ATOM 739 C C . PRO A 1 98 ? -13.384 -8.527 -0.013 1.00 87.62 98 PRO A C 1
ATOM 741 O O . PRO A 1 98 ? -12.200 -8.567 -0.344 1.00 87.62 98 PRO A O 1
ATOM 744 N N . TRP A 1 99 ? -13.758 -8.251 1.239 1.00 95.38 99 TRP A N 1
ATOM 745 C CA . TRP A 1 99 ? -12.826 -8.080 2.346 1.00 95.38 99 TRP A CA 1
ATOM 746 C C . TRP A 1 99 ? -11.940 -9.322 2.476 1.00 95.38 99 TRP A C 1
ATOM 748 O O . TRP A 1 99 ? -12.432 -10.444 2.612 1.00 95.38 99 TRP A O 1
ATOM 758 N N . VAL A 1 100 ? -10.622 -9.130 2.474 1.00 97.50 100 VAL A N 1
ATOM 759 C CA . VAL A 1 100 ? -9.656 -10.238 2.555 1.00 97.50 100 VAL A CA 1
ATOM 760 C C . VAL A 1 100 ? -9.516 -10.796 3.974 1.00 97.50 100 VAL A 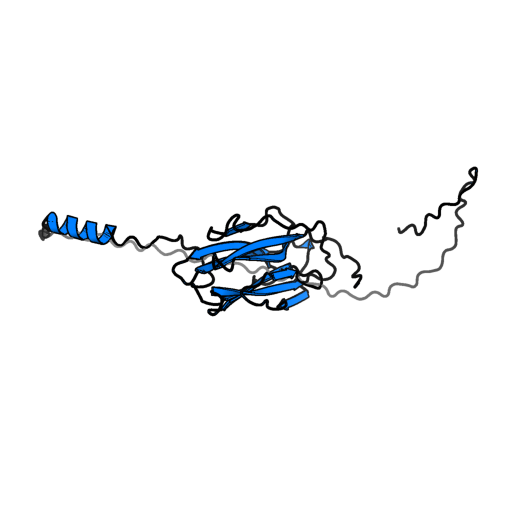C 1
ATOM 762 O O . VAL A 1 100 ? -8.845 -11.807 4.187 1.00 97.50 100 VAL A O 1
ATOM 765 N N . ASN A 1 101 ? -10.130 -10.139 4.960 1.00 97.69 101 ASN A N 1
ATOM 766 C CA . ASN A 1 101 ? -10.098 -10.511 6.367 1.00 97.69 101 ASN A CA 1
ATOM 767 C C . ASN A 1 101 ? -11.392 -10.135 7.087 1.00 97.69 101 ASN A C 1
ATOM 769 O O . ASN A 1 101 ? -12.094 -9.217 6.680 1.00 97.69 101 ASN A O 1
ATOM 773 N N . GLN A 1 102 ? -11.644 -10.790 8.220 1.00 97.25 102 GLN A N 1
ATOM 774 C CA . GLN A 1 102 ? -12.537 -10.285 9.264 1.00 97.25 102 GLN A CA 1
ATOM 775 C C . GLN A 1 102 ? -11.761 -9.417 10.269 1.00 97.25 102 GLN A C 1
ATOM 777 O O . GLN A 1 102 ? -10.523 -9.419 10.299 1.00 97.25 102 GLN A O 1
ATOM 782 N N . TYR A 1 103 ? -12.475 -8.696 11.135 1.00 97.75 103 TYR A N 1
ATOM 783 C CA . TYR A 1 103 ? -11.841 -7.960 12.226 1.00 97.75 103 TYR A CA 1
ATOM 784 C C . TYR A 1 103 ? -11.037 -8.885 13.137 1.00 97.75 103 TYR A C 1
ATOM 786 O O . TYR A 1 103 ? -11.415 -10.022 13.418 1.00 97.75 103 TYR A O 1
ATOM 794 N N . ARG A 1 104 ? -9.895 -8.377 13.589 1.00 97.56 104 ARG A N 1
ATOM 795 C CA . ARG A 1 104 ? -8.888 -9.022 14.436 1.00 97.56 104 ARG A CA 1
ATOM 796 C C . ARG A 1 104 ? -8.307 -10.309 13.847 1.00 97.56 104 ARG A C 1
ATOM 798 O O . ARG A 1 104 ? -7.541 -11.004 14.513 1.00 97.56 104 ARG A O 1
ATOM 805 N N . GLN A 1 105 ? -8.629 -10.606 12.590 1.00 97.69 105 GLN A N 1
ATOM 806 C CA . GLN A 1 105 ? -8.065 -11.695 11.816 1.00 97.69 105 GLN A CA 1
ATOM 807 C C . GLN A 1 105 ? -6.868 -11.181 11.008 1.00 97.69 105 GLN A C 1
ATOM 809 O O . GLN A 1 105 ? -6.888 -10.072 10.457 1.00 97.69 105 GLN A O 1
ATOM 814 N N . GLY A 1 106 ? -5.815 -11.995 10.940 1.00 97.88 106 GLY A N 1
ATOM 815 C CA . GLY A 1 106 ? -4.730 -11.790 9.989 1.00 97.88 106 GLY A CA 1
ATOM 816 C C . GLY A 1 106 ? -5.128 -12.185 8.566 1.00 97.88 106 GLY A C 1
ATOM 817 O O . GLY A 1 106 ? -6.112 -12.896 8.354 1.00 97.88 106 GLY A O 1
ATOM 818 N N . PHE A 1 107 ? -4.339 -11.743 7.595 1.00 98.44 107 PHE A N 1
ATOM 819 C CA . PHE A 1 107 ? -4.481 -12.121 6.193 1.00 98.44 107 PHE A CA 1
ATOM 820 C C . PHE A 1 107 ? -3.125 -12.182 5.499 1.00 98.44 107 PHE A C 1
ATOM 822 O O . PHE A 1 107 ? -2.148 -11.579 5.942 1.00 98.44 107 PHE A O 1
ATOM 829 N N . ASN A 1 108 ? -3.088 -12.898 4.380 1.00 98.31 108 ASN A N 1
ATOM 830 C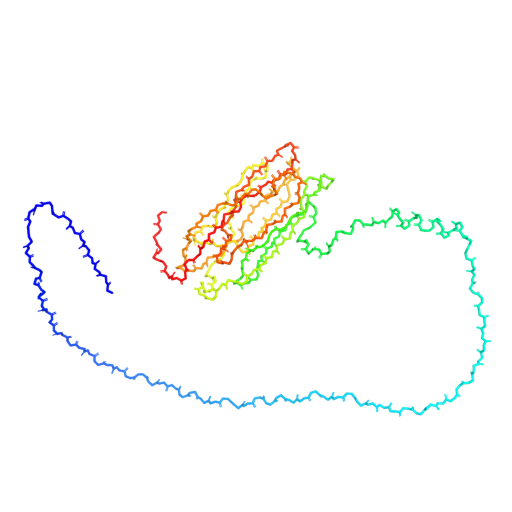 CA . ASN A 1 108 ? -1.972 -12.932 3.447 1.00 98.31 108 ASN A CA 1
ATOM 831 C C . ASN A 1 108 ? -2.557 -12.788 2.042 1.00 98.31 108 ASN A C 1
ATOM 833 O O . ASN A 1 108 ? -3.155 -13.728 1.522 1.00 98.31 108 ASN A O 1
ATOM 837 N N . PHE A 1 109 ? -2.441 -11.589 1.480 1.00 98.50 109 PHE A N 1
ATOM 838 C CA . PHE A 1 109 ? -2.934 -11.265 0.152 1.00 98.50 109 PHE A CA 1
ATOM 839 C C . PHE A 1 109 ? -1.760 -11.134 -0.815 1.00 98.50 109 PHE A C 1
ATOM 841 O O . PHE A 1 109 ? -0.792 -10.427 -0.533 1.00 98.50 109 PHE A O 1
ATOM 848 N N . GLN A 1 110 ? -1.864 -11.788 -1.967 1.00 98.56 110 GLN A N 1
ATOM 849 C CA . GLN A 1 110 ? -0.882 -11.718 -3.042 1.00 98.56 110 GLN A CA 1
ATOM 850 C C . GLN A 1 110 ? -1.612 -11.542 -4.366 1.00 98.56 110 GLN A C 1
ATOM 852 O O . GLN A 1 110 ? -2.599 -12.228 -4.640 1.00 98.56 110 GLN A O 1
ATOM 857 N N . CYS A 1 111 ? -1.101 -10.635 -5.186 1.00 98.44 111 CYS A N 1
ATOM 858 C CA . CYS A 1 111 ? -1.542 -10.480 -6.554 1.00 98.44 111 CYS A CA 1
ATOM 859 C C . CYS A 1 111 ? -1.163 -11.712 -7.391 1.00 98.44 111 CYS A C 1
ATOM 861 O O . CYS A 1 111 ? -0.146 -12.360 -7.118 1.00 98.44 111 CYS A O 1
ATOM 863 N N . PRO A 1 112 ? -1.949 -12.037 -8.433 1.00 97.81 112 PRO A N 1
ATOM 864 C CA . PRO A 1 112 ? -1.550 -13.022 -9.428 1.00 97.81 112 PRO A CA 1
ATOM 865 C C . PRO A 1 112 ? -0.178 -12.704 -10.040 1.00 97.81 112 PRO A C 1
ATOM 867 O O . PRO A 1 112 ? 0.266 -11.556 -10.079 1.00 97.81 112 PRO A O 1
ATOM 870 N N . HIS A 1 113 ? 0.491 -13.730 -10.566 1.00 95.94 113 HIS A N 1
ATOM 871 C CA . HIS A 1 113 ? 1.811 -13.572 -11.177 1.00 95.94 113 HIS A CA 1
ATOM 872 C C . HIS A 1 113 ? 1.811 -12.515 -12.299 1.00 95.94 113 HIS A C 1
ATOM 874 O O . HIS A 1 113 ? 1.010 -12.588 -13.235 1.00 95.94 113 HIS A O 1
ATOM 880 N N . GLY A 1 114 ? 2.748 -11.564 -12.225 1.00 95.25 114 GLY A N 1
ATOM 881 C CA . GLY A 1 114 ? 2.878 -10.451 -13.176 1.00 95.25 114 GLY A CA 1
ATOM 882 C C . GLY A 1 114 ? 1.960 -9.254 -12.888 1.00 95.25 114 GLY A C 1
ATOM 883 O O . GLY A 1 114 ? 1.997 -8.256 -13.617 1.00 95.25 114 GLY A O 1
ATOM 884 N N . GLU A 1 115 ? 1.151 -9.327 -11.830 1.00 97.75 115 GLU A N 1
ATOM 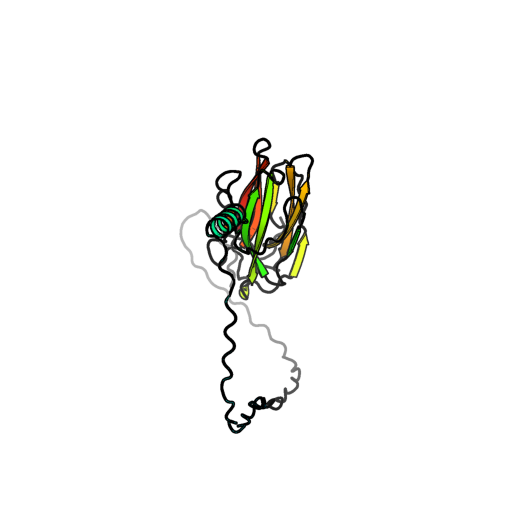885 C CA . GLU A 1 115 ? 0.325 -8.226 -11.342 1.00 97.75 115 GLU A CA 1
ATOM 886 C C . GLU A 1 115 ? 0.918 -7.589 -10.082 1.00 97.75 115 GLU A C 1
ATOM 888 O O . GLU A 1 115 ? 1.704 -8.193 -9.351 1.00 97.75 115 GLU A O 1
ATOM 893 N N . VAL A 1 116 ? 0.556 -6.332 -9.846 1.00 98.00 116 VAL A N 1
ATOM 894 C CA . VAL A 1 116 ? 1.007 -5.534 -8.701 1.00 98.00 116 VAL A CA 1
ATOM 895 C C . VAL A 1 116 ? -0.162 -4.783 -8.082 1.00 98.00 116 VAL A C 1
ATOM 897 O O . VAL A 1 116 ? -1.197 -4.591 -8.722 1.00 98.00 116 VAL A O 1
ATOM 900 N N . LEU A 1 117 ? 0.008 -4.362 -6.831 1.00 98.31 117 LEU A N 1
ATOM 901 C CA . LEU A 1 117 ? -1.025 -3.690 -6.054 1.00 98.31 117 LEU A CA 1
ATOM 902 C C . LEU A 1 117 ? -1.299 -2.280 -6.605 1.00 98.31 117 LEU A C 1
ATOM 904 O O . LEU A 1 117 ? -0.365 -1.491 -6.777 1.00 98.31 117 LEU A O 1
ATOM 908 N N . VAL A 1 118 ? -2.570 -1.953 -6.855 1.00 97.88 118 VAL A N 1
ATOM 909 C CA . VAL A 1 118 ? -2.983 -0.643 -7.403 1.00 97.88 118 VAL A CA 1
ATOM 910 C C . VAL A 1 118 ? -4.084 0.058 -6.619 1.00 97.88 118 VAL A C 1
ATOM 912 O O . VAL A 1 118 ? -4.192 1.281 -6.719 1.00 97.88 118 VAL A O 1
ATOM 915 N N . ALA A 1 119 ? -4.868 -0.674 -5.828 1.00 97.62 119 ALA A N 1
ATOM 916 C CA . ALA A 1 119 ? -5.845 -0.078 -4.929 1.00 97.62 119 ALA A CA 1
ATOM 917 C C . ALA A 1 119 ? -5.827 -0.754 -3.562 1.00 97.62 119 ALA A C 1
ATOM 919 O O . ALA A 1 119 ? -5.590 -1.959 -3.446 1.00 97.62 119 ALA A O 1
ATOM 920 N N . ILE A 1 120 ? -6.063 0.053 -2.534 1.00 98.38 120 ILE A N 1
ATOM 921 C CA . ILE A 1 120 ? -6.107 -0.353 -1.136 1.00 98.38 120 ILE A CA 1
ATOM 922 C C . ILE A 1 120 ? -7.298 0.352 -0.508 1.00 98.38 120 ILE A C 1
ATOM 924 O O . ILE A 1 120 ? -7.318 1.581 -0.413 1.00 98.38 120 ILE A O 1
ATOM 928 N N . ARG A 1 121 ? -8.270 -0.432 -0.048 1.00 98.00 121 ARG A N 1
ATOM 929 C CA . ARG A 1 121 ? -9.422 0.066 0.702 1.00 98.00 121 ARG A CA 1
ATOM 930 C C . ARG A 1 121 ? -9.441 -0.533 2.089 1.00 98.00 121 ARG A C 1
ATOM 932 O O . ARG A 1 121 ? -9.055 -1.687 2.281 1.00 98.00 121 ARG A O 1
ATOM 939 N N . SER A 1 122 ? -9.897 0.242 3.062 1.00 97.88 122 SER A N 1
ATOM 940 C CA . SER A 1 122 ? -10.066 -0.261 4.418 1.00 97.88 122 SER A CA 1
ATOM 941 C C . SER A 1 122 ? -11.277 0.332 5.109 1.00 97.88 122 SER A C 1
ATOM 943 O O . SER A 1 122 ? -11.568 1.513 4.912 1.00 97.88 122 SER A O 1
ATOM 945 N N . TYR A 1 123 ? -11.923 -0.492 5.937 1.00 97.75 123 TYR A N 1
ATOM 946 C CA . TYR A 1 123 ? -13.080 -0.094 6.729 1.00 97.75 123 TYR A CA 1
ATOM 947 C C . TYR A 1 123 ? -12.825 -0.233 8.236 1.00 97.75 123 TYR A C 1
ATOM 949 O O . TYR A 1 123 ? -12.592 -1.348 8.714 1.00 97.75 123 TYR A O 1
ATOM 957 N N . PHE A 1 124 ? -12.854 0.867 8.986 1.00 97.88 124 PHE A N 1
ATOM 958 C CA . PHE A 1 124 ? -12.523 0.934 10.410 1.00 97.88 124 PHE A CA 1
ATOM 959 C C . PHE A 1 124 ? -13.717 0.622 11.320 1.00 97.88 124 PHE A C 1
ATOM 961 O O . PHE A 1 124 ? -14.848 1.038 11.091 1.00 97.88 124 PHE A O 1
ATOM 968 N N . SER A 1 125 ? -13.462 -0.079 12.427 1.00 97.50 125 SER A N 1
ATOM 969 C CA . SER A 1 125 ? -14.444 -0.284 13.490 1.00 97.50 125 SER A CA 1
ATOM 970 C C . SER A 1 125 ? -13.814 -0.184 14.873 1.00 97.50 125 SER A C 1
ATOM 972 O O . SER A 1 125 ? -13.034 -1.037 15.298 1.00 97.50 125 SER A O 1
ATOM 974 N N . GLU A 1 126 ? -14.241 0.826 15.634 1.00 97.00 126 GLU A N 1
ATOM 975 C CA . GLU A 1 126 ? -13.869 0.973 17.046 1.00 97.00 126 GLU A CA 1
ATOM 976 C C . GLU A 1 126 ? -14.425 -0.176 17.900 1.00 97.00 126 GLU A C 1
ATOM 978 O O . GLU A 1 126 ? -13.756 -0.660 18.813 1.00 97.00 126 GLU A O 1
ATOM 983 N N . LYS A 1 127 ? -15.632 -0.659 17.577 1.00 97.19 127 LYS A N 1
ATOM 984 C CA . LYS A 1 127 ? -16.313 -1.721 18.336 1.00 97.19 127 LYS A CA 1
ATOM 985 C C . LYS A 1 127 ? -15.633 -3.078 18.182 1.00 97.19 127 LYS A C 1
ATOM 987 O O . LYS A 1 127 ? -15.683 -3.884 19.105 1.00 97.19 127 LYS A O 1
ATOM 992 N N . GLU A 1 128 ? -14.967 -3.303 17.056 1.00 96.62 128 GLU A N 1
ATOM 993 C CA . GLU A 1 128 ? -14.326 -4.576 16.717 1.00 96.62 128 GLU A CA 1
ATOM 994 C C . GLU A 1 128 ? -12.822 -4.569 17.032 1.00 96.62 128 GLU A C 1
ATOM 996 O O . GLU A 1 128 ? -11.999 -5.122 16.308 1.00 96.62 128 GLU A O 1
ATOM 1001 N N . GLY A 1 129 ? -12.452 -3.944 18.153 1.00 95.69 129 GLY A N 1
ATOM 1002 C CA . GLY A 1 129 ? -11.069 -3.888 18.629 1.00 95.69 129 GLY A CA 1
ATOM 1003 C C . GLY A 1 129 ? -10.234 -2.770 18.008 1.00 95.69 129 GLY A C 1
ATOM 1004 O O . GLY A 1 129 ? -9.016 -2.916 17.960 1.00 95.69 129 GLY A O 1
ATOM 1005 N N . ALA A 1 130 ? -10.868 -1.677 17.565 1.00 97.44 130 ALA A N 1
ATOM 1006 C CA . ALA A 1 130 ? -10.207 -0.585 16.846 1.00 97.44 130 ALA A CA 1
ATOM 1007 C C . ALA A 1 130 ? -9.370 -1.124 15.681 1.00 97.44 130 ALA A C 1
ATOM 1009 O O . ALA A 1 130 ? -8.150 -1.001 15.630 1.00 97.44 130 ALA A O 1
ATOM 1010 N N . ASP A 1 131 ? -10.059 -1.823 14.787 1.00 98.19 131 ASP A N 1
ATOM 1011 C CA . ASP A 1 131 ? -9.433 -2.590 13.726 1.00 98.19 131 ASP A CA 1
ATOM 1012 C C . ASP A 1 131 ? -10.086 -2.324 12.369 1.00 98.19 131 ASP A C 1
ATOM 1014 O O . ASP A 1 131 ? -11.166 -1.736 12.286 1.00 98.19 131 ASP A O 1
ATOM 1018 N N . ARG A 1 132 ? -9.416 -2.754 11.298 1.00 97.94 132 ARG A N 1
ATOM 1019 C CA . ARG A 1 132 ? -9.823 -2.529 9.916 1.00 97.94 132 ARG A CA 1
ATOM 1020 C C . ARG A 1 132 ? -10.066 -3.829 9.151 1.00 97.94 132 ARG A C 1
ATOM 1022 O O . ARG A 1 132 ? -9.287 -4.783 9.247 1.00 97.94 132 ARG A O 1
ATOM 1029 N N . LEU A 1 133 ? -11.120 -3.828 8.342 1.00 98.12 133 LEU A N 1
ATOM 1030 C CA . LEU A 1 133 ? -11.243 -4.721 7.190 1.00 98.12 133 LEU A CA 1
ATOM 1031 C C . LEU A 1 133 ? -10.406 -4.158 6.043 1.00 98.12 133 LEU A C 1
ATOM 1033 O O . LEU A 1 133 ? -10.277 -2.940 5.935 1.00 98.12 133 LEU A O 1
ATOM 1037 N N . TRP A 1 134 ? -9.859 -5.027 5.198 1.00 98.31 134 TRP A N 1
ATOM 1038 C CA . TRP A 1 134 ? -9.009 -4.644 4.073 1.00 98.31 134 TRP A CA 1
ATOM 1039 C C . TRP A 1 134 ? -9.497 -5.257 2.769 1.00 98.31 134 TRP A C 1
ATOM 1041 O O . TRP A 1 134 ? -9.945 -6.401 2.740 1.00 98.31 134 TRP A O 1
ATOM 1051 N N . SER A 1 135 ? -9.396 -4.490 1.693 1.00 97.88 135 SER A N 1
ATOM 1052 C CA . SER A 1 135 ? -9.626 -4.933 0.322 1.00 97.88 135 SER A CA 1
ATOM 1053 C C . SER A 1 135 ? -8.507 -4.384 -0.557 1.00 97.88 135 SER A C 1
ATOM 1055 O O . SER A 1 135 ? -8.002 -3.279 -0.335 1.00 97.88 135 SER A O 1
ATOM 1057 N N . PHE A 1 136 ? -8.087 -5.185 -1.527 1.00 98.12 136 PHE A N 1
ATOM 1058 C CA . PHE A 1 136 ? -6.927 -4.921 -2.363 1.00 98.12 136 PHE A CA 1
ATOM 1059 C C . PHE A 1 136 ? -7.264 -5.235 -3.814 1.00 98.12 136 PHE A C 1
ATOM 1061 O O . PHE A 1 136 ? -7.865 -6.269 -4.101 1.00 98.12 136 PHE A O 1
ATOM 1068 N N . GLU A 1 137 ? -6.820 -4.378 -4.729 1.00 97.75 137 GLU A N 1
ATOM 1069 C CA . GLU A 1 137 ? -6.928 -4.640 -6.163 1.00 97.75 137 GLU A CA 1
ATOM 1070 C C . GLU A 1 137 ? -5.552 -4.719 -6.807 1.00 97.75 137 GLU A C 1
ATOM 1072 O O . GLU A 1 137 ? -4.633 -3.952 -6.491 1.00 97.75 137 GLU A O 1
ATOM 1077 N N . CYS A 1 138 ? -5.444 -5.651 -7.746 1.00 97.75 138 CYS A N 1
ATOM 1078 C CA . CYS A 1 138 ? -4.247 -5.910 -8.519 1.00 97.75 138 CYS A CA 1
ATOM 1079 C C . CYS A 1 138 ? -4.453 -5.486 -9.967 1.00 97.75 138 CYS A C 1
ATOM 1081 O O . CYS A 1 138 ? -5.561 -5.530 -10.502 1.00 97.75 138 CYS A O 1
ATOM 1083 N N . GLN A 1 139 ? -3.361 -5.092 -10.609 1.00 96.56 139 GLN A N 1
ATOM 1084 C CA . GLN A 1 139 ? -3.346 -4.824 -12.035 1.00 96.56 139 GLN A CA 1
ATOM 1085 C C . GLN A 1 139 ? -2.096 -5.416 -12.666 1.00 96.56 139 GLN A C 1
ATOM 1087 O O . GLN A 1 139 ? -0.993 -5.328 -12.118 1.00 96.56 139 GLN A O 1
ATOM 1092 N N . ARG A 1 140 ? -2.264 -5.975 -13.865 1.00 95.69 140 ARG A N 1
ATOM 1093 C CA . ARG A 1 140 ? -1.150 -6.455 -14.677 1.00 95.69 140 ARG A CA 1
ATOM 1094 C C . ARG A 1 140 ? -0.180 -5.328 -15.007 1.00 95.69 140 ARG A C 1
ATOM 1096 O O . ARG A 1 140 ? -0.584 -4.237 -15.418 1.00 95.69 140 ARG A O 1
ATOM 1103 N N . THR A 1 141 ? 1.108 -5.611 -14.848 1.00 94.38 141 THR A N 1
ATOM 1104 C CA . THR A 1 141 ? 2.159 -4.668 -15.229 1.00 94.38 141 THR A CA 1
ATOM 1105 C C . THR A 1 141 ? 2.243 -4.514 -16.757 1.00 94.38 141 THR A C 1
ATOM 1107 O O . THR A 1 141 ? 1.853 -5.420 -17.503 1.00 94.38 141 THR A O 1
ATOM 1110 N N . PRO A 1 142 ? 2.709 -3.358 -17.269 1.00 92.88 142 PRO A N 1
ATOM 1111 C CA . PRO A 1 142 ? 2.868 -3.154 -18.705 1.00 92.88 142 PRO A CA 1
ATOM 1112 C C . PRO A 1 142 ? 3.877 -4.138 -19.300 1.00 92.88 142 PRO A C 1
ATOM 1114 O O . PRO A 1 142 ? 4.923 -4.384 -18.707 1.00 92.88 142 PRO A O 1
ATOM 1117 N N . TYR A 1 143 ? 3.630 -4.603 -20.528 1.00 90.81 143 TYR A N 1
ATOM 1118 C CA . TYR A 1 143 ? 4.511 -5.555 -21.222 1.00 90.81 143 TYR A CA 1
ATOM 1119 C C . TYR A 1 143 ? 5.985 -5.107 -21.287 1.00 90.81 143 TYR A C 1
ATOM 1121 O O . TYR A 1 143 ? 6.889 -5.933 -21.202 1.00 90.81 143 TYR A O 1
ATOM 1129 N N . ALA A 1 144 ? 6.244 -3.798 -21.385 1.00 90.00 144 ALA A N 1
ATOM 1130 C CA . ALA A 1 144 ? 7.599 -3.237 -21.413 1.00 90.00 144 ALA A CA 1
ATOM 1131 C C . ALA A 1 144 ? 8.410 -3.488 -20.124 1.00 90.00 144 ALA A C 1
ATOM 1133 O O . ALA A 1 144 ? 9.642 -3.457 -20.155 1.00 90.00 144 ALA A O 1
ATOM 1134 N N . LEU A 1 145 ? 7.736 -3.746 -18.998 1.00 91.19 145 LEU A N 1
ATOM 1135 C CA . LEU A 1 145 ? 8.384 -4.078 -17.732 1.00 91.19 145 LEU A CA 1
ATOM 1136 C C . LEU A 1 145 ? 8.926 -5.519 -17.723 1.00 91.19 145 LEU A C 1
ATOM 1138 O O . LEU A 1 145 ? 9.881 -5.806 -17.004 1.00 91.19 145 LEU A O 1
ATOM 1142 N N . GLY A 1 146 ? 8.366 -6.390 -18.567 1.00 90.56 146 GLY A N 1
ATOM 1143 C CA . GLY A 1 146 ? 8.654 -7.820 -18.590 1.00 90.56 146 GLY A CA 1
ATOM 1144 C C . GLY A 1 146 ? 7.939 -8.580 -17.473 1.00 90.56 146 GLY A C 1
ATOM 1145 O O . GLY A 1 146 ? 6.972 -8.097 -16.892 1.00 90.56 146 GLY A O 1
ATOM 1146 N N . GLU A 1 147 ? 8.423 -9.784 -17.185 1.00 93.06 147 GLU A N 1
ATOM 1147 C CA . GLU A 1 147 ? 7.915 -10.625 -16.098 1.00 93.06 147 GLU A CA 1
ATOM 1148 C C . GLU A 1 147 ? 8.757 -10.429 -14.822 1.00 93.06 147 GLU A C 1
ATOM 1150 O O . GLU A 1 147 ? 9.955 -10.121 -14.916 1.00 93.06 147 GLU A O 1
ATOM 1155 N N . PRO A 1 148 ? 8.165 -10.608 -13.626 1.00 94.81 148 PRO A N 1
ATOM 1156 C CA . PRO A 1 148 ? 8.914 -10.553 -12.380 1.00 94.81 148 PRO A CA 1
ATOM 1157 C C . PRO A 1 148 ? 9.957 -11.675 -12.353 1.00 94.81 148 PRO A C 1
ATOM 1159 O O . PRO A 1 148 ? 9.671 -12.826 -12.676 1.00 94.81 148 PRO A O 1
ATOM 1162 N N . THR A 1 149 ? 11.187 -11.340 -11.979 1.00 93.12 149 THR A N 1
ATOM 1163 C CA . THR A 1 149 ? 12.298 -12.298 -11.935 1.00 93.12 149 THR A CA 1
ATOM 1164 C C . THR A 1 149 ? 12.504 -12.919 -10.568 1.00 93.12 149 THR A C 1
ATOM 1166 O O . THR A 1 149 ? 13.120 -13.976 -10.471 1.00 93.12 149 THR A O 1
ATOM 1169 N N . ASP A 1 150 ? 12.039 -12.250 -9.518 1.00 95.06 150 ASP A N 1
ATOM 1170 C CA . ASP A 1 150 ? 12.184 -12.696 -8.141 1.00 95.06 150 ASP A CA 1
ATOM 1171 C C . ASP A 1 150 ? 11.137 -12.010 -7.268 1.00 95.06 150 ASP A C 1
ATOM 1173 O O . ASP A 1 150 ? 10.831 -10.837 -7.496 1.00 95.06 150 ASP A O 1
ATOM 1177 N N . CYS A 1 151 ? 10.619 -12.711 -6.266 1.00 97.38 151 CYS A N 1
ATOM 1178 C CA . CYS A 1 151 ? 9.657 -12.155 -5.326 1.00 97.38 151 CYS A CA 1
ATOM 1179 C C . CYS A 1 151 ? 9.919 -12.671 -3.909 1.00 97.38 151 CYS A C 1
ATOM 1181 O O . CYS A 1 151 ? 10.196 -13.852 -3.704 1.00 97.38 151 CYS A O 1
ATOM 1183 N N . TRP A 1 152 ? 9.796 -11.792 -2.919 1.00 97.62 152 TRP A N 1
ATOM 1184 C CA . TRP A 1 152 ? 10.103 -12.084 -1.522 1.00 97.62 152 TRP A CA 1
ATOM 1185 C C . TRP A 1 152 ? 9.214 -11.276 -0.579 1.00 97.62 152 TRP A C 1
ATOM 1187 O O . TRP A 1 152 ? 8.623 -10.267 -0.957 1.00 97.62 152 TRP A O 1
ATOM 1197 N N . TRP A 1 153 ? 9.131 -11.719 0.669 1.00 97.69 153 TRP A N 1
ATOM 1198 C CA . TRP A 1 153 ? 8.541 -10.934 1.746 1.00 97.69 153 TRP A CA 1
ATOM 1199 C C . TRP A 1 153 ? 9.604 -10.014 2.347 1.00 97.69 153 TRP A C 1
ATOM 1201 O O . TRP A 1 153 ? 10.703 -10.479 2.648 1.00 97.69 153 TRP A O 1
ATOM 1211 N N . ASP A 1 154 ? 9.288 -8.727 2.491 1.00 95.19 154 ASP A N 1
ATOM 1212 C CA . ASP A 1 154 ? 10.148 -7.758 3.189 1.00 95.19 154 ASP A CA 1
ATOM 1213 C C . ASP A 1 154 ? 10.152 -8.006 4.709 1.00 95.19 154 ASP A C 1
ATOM 1215 O O . ASP A 1 154 ? 9.534 -8.955 5.164 1.00 95.19 154 ASP A O 1
ATOM 1219 N N . ASP A 1 155 ? 10.809 -7.197 5.535 1.00 93.50 155 ASP A N 1
ATOM 1220 C CA . ASP A 1 155 ? 10.757 -7.383 6.993 1.00 93.50 155 ASP A CA 1
ATOM 1221 C C . ASP A 1 155 ? 9.395 -7.000 7.604 1.00 93.50 155 ASP A C 1
ATOM 1223 O O . ASP A 1 155 ? 8.759 -6.015 7.216 1.00 93.50 155 ASP A O 1
ATOM 1227 N N . ILE A 1 156 ? 8.954 -7.768 8.608 1.00 94.56 156 ILE A N 1
ATOM 1228 C CA . ILE A 1 156 ? 7.741 -7.465 9.379 1.00 94.56 156 ILE A CA 1
ATOM 1229 C C . ILE A 1 156 ? 7.997 -6.334 10.384 1.00 94.56 156 ILE A C 1
ATOM 1231 O O . ILE A 1 156 ? 9.035 -6.287 11.052 1.00 94.56 156 ILE A O 1
ATOM 1235 N N . ASN A 1 157 ? 7.042 -5.414 10.522 1.00 94.19 157 ASN A N 1
ATOM 1236 C CA . ASN A 1 157 ? 7.124 -4.353 11.525 1.00 94.19 157 ASN A CA 1
ATOM 1237 C C . ASN A 1 157 ? 6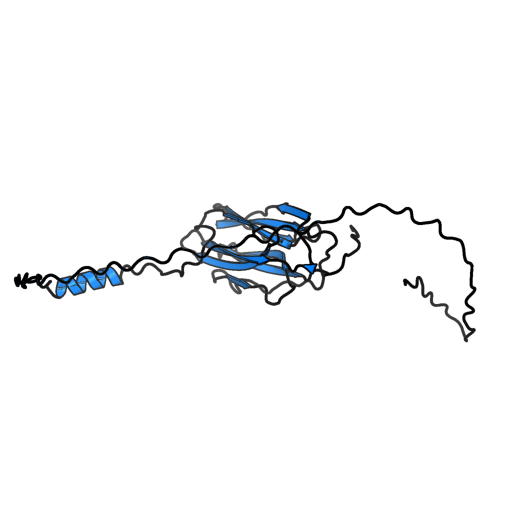.683 -4.821 12.926 1.00 94.19 157 ASN A C 1
ATOM 1239 O O . ASN A 1 157 ? 6.190 -5.927 13.124 1.00 94.19 157 ASN A O 1
ATOM 1243 N N . ARG A 1 158 ? 6.831 -3.934 13.916 1.00 94.69 158 ARG A N 1
ATOM 1244 C CA . ARG A 1 158 ? 6.234 -4.105 15.247 1.00 94.69 158 ARG A CA 1
ATOM 1245 C C . ARG A 1 158 ? 4.958 -3.275 15.354 1.00 94.69 158 ARG A C 1
ATOM 1247 O O . ARG A 1 158 ? 4.973 -2.079 15.048 1.00 94.69 158 ARG A O 1
ATOM 1254 N N . ALA A 1 159 ? 3.886 -3.886 15.847 1.00 96.19 159 ALA A N 1
ATOM 1255 C CA . ALA A 1 159 ? 2.635 -3.190 16.131 1.00 96.19 159 ALA A CA 1
ATOM 1256 C C . ALA A 1 159 ? 2.839 -2.062 17.164 1.00 96.19 159 ALA A C 1
ATOM 1258 O O . ALA A 1 159 ? 3.724 -2.113 18.020 1.00 96.19 159 ALA A O 1
ATOM 1259 N N . GLY A 1 160 ? 2.006 -1.030 17.087 1.00 95.56 160 GLY A N 1
ATOM 1260 C CA . GLY A 1 160 ? 2.022 0.144 17.955 1.00 95.56 160 GLY A CA 1
ATOM 1261 C C . GLY A 1 160 ? 3.097 1.186 17.635 1.00 95.56 160 GLY A C 1
ATOM 1262 O O . GLY A 1 160 ? 3.152 2.211 18.310 1.00 95.56 160 GLY A O 1
ATOM 1263 N N . LEU A 1 161 ? 3.950 0.946 16.634 1.00 94.94 161 LEU A N 1
ATOM 1264 C CA . LEU A 1 161 ? 5.012 1.867 16.222 1.00 94.94 161 LEU A CA 1
ATOM 1265 C C . LEU A 1 161 ? 4.813 2.356 14.790 1.00 94.94 161 LEU A C 1
ATOM 1267 O O . LEU A 1 161 ? 4.206 1.670 13.964 1.00 94.94 161 LEU A O 1
ATOM 1271 N N . GLU A 1 162 ? 5.362 3.530 14.486 1.00 94.56 162 GLU A N 1
ATOM 1272 C CA . GLU A 1 162 ? 5.525 3.969 13.102 1.00 94.56 162 GLU A CA 1
ATOM 1273 C C . GLU A 1 162 ? 6.336 2.940 12.312 1.00 94.56 162 GLU A C 1
ATOM 1275 O O . GLU A 1 162 ? 7.203 2.241 12.842 1.00 94.56 162 GLU A O 1
ATOM 1280 N N . TRP A 1 163 ? 6.039 2.845 11.024 1.00 95.19 163 TRP A N 1
ATOM 1281 C CA . TRP A 1 163 ? 6.679 1.890 10.134 1.00 95.19 163 TRP A CA 1
ATOM 1282 C C . TRP A 1 163 ? 6.924 2.539 8.788 1.00 95.19 163 TRP A C 1
ATOM 1284 O O . TRP A 1 163 ?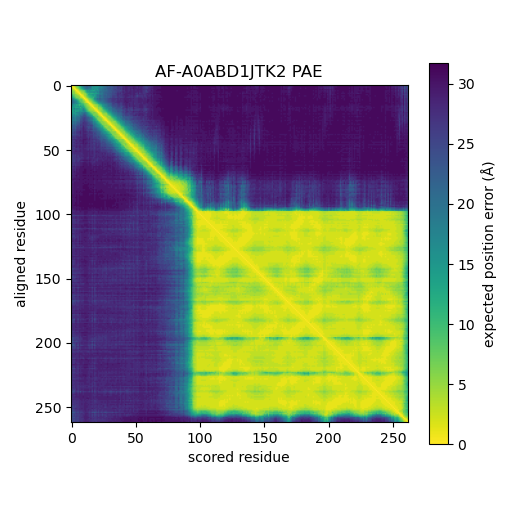 6.091 3.289 8.293 1.00 95.19 163 TRP A O 1
ATOM 1294 N N . SER A 1 164 ? 8.081 2.267 8.203 1.00 95.94 164 SER A N 1
ATOM 1295 C CA . SER A 1 164 ? 8.413 2.660 6.844 1.00 95.94 164 SER A CA 1
ATOM 1296 C C . SER A 1 164 ? 9.064 1.462 6.183 1.00 95.94 164 SER A C 1
ATOM 1298 O O . SER A 1 164 ? 10.125 1.029 6.622 1.00 95.94 164 SER A O 1
ATOM 1300 N N . SER A 1 165 ? 8.441 0.951 5.130 1.00 95.25 165 SER A N 1
ATOM 1301 C CA . SER A 1 165 ? 8.990 -0.117 4.299 1.00 95.25 165 SER A CA 1
ATOM 1302 C C . SER A 1 165 ? 8.966 0.327 2.847 1.00 95.25 165 SER A C 1
ATOM 1304 O O . SER A 1 165 ? 8.043 1.006 2.388 1.00 95.25 165 SER A O 1
ATOM 1306 N N . MET A 1 166 ? 10.022 -0.039 2.135 1.00 96.19 166 MET A N 1
ATOM 1307 C CA . MET A 1 166 ? 10.146 0.130 0.701 1.00 96.19 166 MET A CA 1
ATOM 1308 C C . MET A 1 166 ? 10.832 -1.115 0.160 1.00 96.19 166 MET A C 1
ATOM 1310 O O . MET A 1 166 ? 11.938 -1.433 0.590 1.00 96.19 166 MET A O 1
ATOM 1314 N N . CYS A 1 167 ? 10.196 -1.781 -0.803 1.00 96.62 167 CYS A N 1
ATOM 1315 C CA . CYS A 1 167 ? 10.722 -2.985 -1.425 1.00 96.62 167 CYS A CA 1
ATOM 1316 C C . CYS A 1 167 ? 12.167 -2.767 -1.875 1.00 96.62 167 CYS A C 1
ATOM 1318 O O . CYS A 1 167 ? 12.453 -1.844 -2.645 1.00 96.62 167 CYS A O 1
ATOM 1320 N N . SER A 1 168 ? 13.075 -3.619 -1.410 1.00 93.12 168 SER A N 1
ATOM 1321 C CA . SER A 1 168 ? 14.480 -3.603 -1.813 1.00 93.12 168 SER A CA 1
ATOM 1322 C C . SER A 1 168 ? 14.646 -4.012 -3.286 1.00 93.12 168 SER A C 1
ATOM 1324 O O . SER A 1 168 ? 13.683 -4.342 -3.980 1.00 93.12 168 SER A O 1
ATOM 1326 N N . GLY A 1 169 ? 15.866 -3.910 -3.823 1.00 89.75 169 GLY A N 1
ATOM 1327 C CA . GLY A 1 169 ? 16.196 -4.445 -5.152 1.00 89.75 169 GLY A CA 1
ATOM 1328 C C . GLY A 1 169 ? 15.314 -3.953 -6.308 1.00 89.75 169 GLY A C 1
ATOM 1329 O O . GLY A 1 169 ? 15.011 -4.716 -7.220 1.00 89.75 169 GLY A O 1
ATOM 1330 N N . ASN A 1 170 ? 14.863 -2.698 -6.254 1.00 91.50 170 ASN A N 1
ATOM 1331 C CA . ASN A 1 170 ? 13.937 -2.108 -7.227 1.00 91.50 170 ASN A CA 1
ATOM 1332 C C . ASN A 1 170 ? 12.560 -2.787 -7.341 1.00 91.50 170 ASN A C 1
ATOM 1334 O O . ASN A 1 170 ? 11.864 -2.604 -8.338 1.00 91.50 170 ASN A O 1
ATOM 1338 N N . GLY A 1 171 ? 12.151 -3.528 -6.309 1.00 95.19 171 GLY A N 1
ATOM 1339 C CA . GLY A 1 171 ? 10.880 -4.238 -6.279 1.00 95.19 171 GLY A CA 1
ATOM 1340 C C . GLY A 1 171 ? 9.647 -3.335 -6.201 1.00 95.19 171 GLY A C 1
ATOM 1341 O O . GLY A 1 171 ? 9.695 -2.205 -5.703 1.00 95.19 171 GLY A O 1
ATOM 1342 N N . LEU A 1 172 ? 8.533 -3.879 -6.680 1.00 97.88 172 LEU A N 1
ATOM 1343 C CA . LEU A 1 172 ? 7.183 -3.334 -6.577 1.00 97.88 172 LEU A CA 1
ATOM 1344 C C . LEU A 1 172 ? 6.375 -4.152 -5.568 1.00 97.88 172 LEU A C 1
ATOM 1346 O O . LEU A 1 172 ? 6.596 -5.355 -5.435 1.00 97.88 172 LEU A O 1
ATOM 1350 N N . VAL A 1 173 ? 5.423 -3.519 -4.887 1.00 98.62 173 VAL A N 1
ATOM 1351 C CA . VAL A 1 173 ? 4.514 -4.210 -3.966 1.00 98.62 173 VAL A CA 1
ATOM 1352 C C . VAL A 1 173 ? 3.502 -5.017 -4.777 1.00 98.62 173 VAL A C 1
ATOM 1354 O O . VAL A 1 173 ? 2.706 -4.467 -5.537 1.00 98.62 173 VAL A O 1
ATOM 1357 N N . ALA A 1 174 ? 3.533 -6.333 -4.599 1.00 98.50 174 ALA A N 1
ATOM 1358 C CA . ALA A 1 174 ? 2.641 -7.302 -5.229 1.00 98.50 174 ALA A CA 1
ATOM 1359 C C . ALA A 1 174 ? 1.773 -8.050 -4.205 1.00 98.50 174 ALA A C 1
ATOM 1361 O O . ALA A 1 174 ? 1.051 -8.975 -4.558 1.00 98.50 174 ALA A O 1
ATOM 1362 N N . GLY A 1 175 ? 1.829 -7.678 -2.928 1.00 98.56 175 GLY A N 1
ATOM 1363 C CA . GLY A 1 175 ? 0.999 -8.277 -1.892 1.00 98.56 175 GLY A CA 1
ATOM 1364 C C . GLY A 1 175 ? 1.246 -7.665 -0.522 1.00 98.56 175 GLY A C 1
ATOM 1365 O O . GLY A 1 175 ? 2.197 -6.908 -0.315 1.00 98.56 175 GLY A O 1
ATOM 1366 N N . VAL A 1 176 ? 0.366 -7.997 0.415 1.00 98.62 176 VAL A N 1
ATOM 1367 C CA . VAL A 1 176 ? 0.376 -7.485 1.784 1.00 98.62 176 VAL A CA 1
ATOM 1368 C C . VAL A 1 176 ? 0.005 -8.621 2.727 1.00 98.62 176 VAL A C 1
ATOM 1370 O O . VAL A 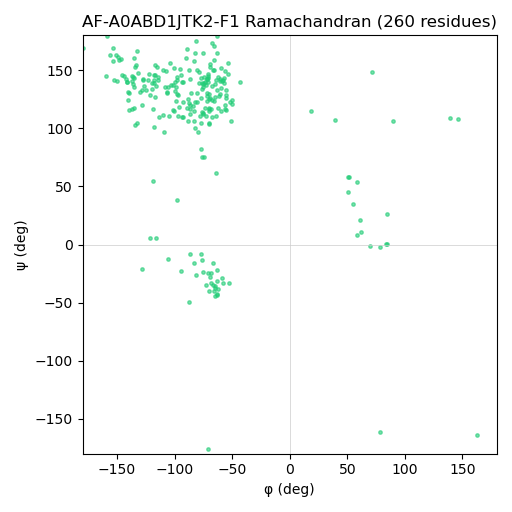1 176 ? -0.996 -9.313 2.531 1.00 98.62 176 VAL A O 1
ATOM 1373 N N . GLN A 1 177 ? 0.797 -8.795 3.777 1.00 98.44 177 GLN A N 1
ATOM 1374 C CA . GLN A 1 177 ? 0.456 -9.640 4.909 1.00 98.44 177 GLN A CA 1
ATOM 1375 C C . GLN A 1 177 ? 0.290 -8.764 6.141 1.00 98.44 177 GLN A C 1
ATOM 1377 O O . GLN A 1 177 ? 1.039 -7.808 6.359 1.00 98.44 177 GLN A O 1
ATOM 1382 N N . SER A 1 178 ? -0.701 -9.112 6.954 1.00 98.31 178 SER A N 1
ATOM 1383 C CA . SER A 1 178 ? -0.911 -8.458 8.231 1.00 98.31 178 SER A CA 1
ATOM 1384 C C . SER A 1 178 ? -1.439 -9.415 9.281 1.00 98.31 178 SER A C 1
ATOM 1386 O O . SER A 1 178 ? -2.245 -10.299 8.985 1.00 98.31 178 SER A O 1
ATOM 1388 N N . GLN A 1 179 ? -1.023 -9.196 10.524 1.00 98.12 179 GLN A N 1
ATOM 1389 C CA . GLN A 1 179 ? -1.500 -9.924 11.690 1.00 98.12 179 GLN A CA 1
ATOM 1390 C C . GLN A 1 179 ? -1.954 -8.936 12.764 1.00 98.12 179 GLN A C 1
ATOM 1392 O O . GLN A 1 179 ? -1.252 -7.981 13.084 1.00 98.12 179 GLN A O 1
ATOM 1397 N N . TYR A 1 180 ? -3.134 -9.166 13.338 1.00 98.12 180 TYR A N 1
ATOM 1398 C CA . TYR A 1 180 ? -3.639 -8.342 14.434 1.00 98.12 180 TYR A CA 1
ATOM 1399 C C . TYR A 1 180 ? -2.940 -8.689 15.755 1.00 98.12 180 TYR A C 1
ATOM 1401 O O . TYR A 1 180 ? -2.824 -9.865 16.119 1.00 98.12 180 TYR A O 1
ATOM 1409 N N . PHE A 1 181 ? -2.520 -7.661 16.492 1.00 97.50 181 PHE A N 1
ATOM 1410 C CA . PHE A 1 181 ? -1.804 -7.750 17.756 1.00 97.50 181 PHE A CA 1
ATOM 1411 C C . PHE A 1 181 ? -2.612 -7.117 18.897 1.00 97.50 181 PHE A C 1
ATOM 1413 O O . PHE A 1 181 ? -2.641 -5.901 19.105 1.00 97.50 181 PHE A O 1
ATOM 1420 N N . ASN A 1 182 ? -3.254 -7.980 19.690 1.00 96.56 182 ASN A N 1
ATOM 1421 C CA . ASN A 1 182 ? -4.201 -7.579 20.736 1.00 96.56 182 ASN A CA 1
ATOM 1422 C C . ASN A 1 182 ? -3.613 -6.627 21.793 1.00 96.56 182 ASN A C 1
ATOM 1424 O O . ASN A 1 182 ? -4.344 -5.799 22.325 1.00 96.56 182 ASN A O 1
ATOM 1428 N N . ALA A 1 183 ? -2.325 -6.740 22.136 1.00 95.69 183 ALA A N 1
ATOM 1429 C CA . ALA A 1 183 ? -1.771 -6.013 23.283 1.00 95.69 183 ALA A CA 1
ATOM 1430 C C . ALA A 1 183 ? -1.713 -4.490 23.074 1.00 95.69 183 ALA A C 1
ATOM 1432 O O . ALA A 1 183 ? -1.733 -3.741 24.049 1.00 95.69 183 ALA A O 1
ATOM 1433 N N . VAL A 1 184 ? -1.660 -4.027 21.819 1.00 95.44 184 VAL A N 1
ATOM 1434 C CA . VAL A 1 184 ? -1.652 -2.591 21.486 1.00 95.44 184 VAL A CA 1
ATOM 1435 C C . VAL A 1 184 ? -2.812 -2.164 20.584 1.00 95.44 184 VAL A C 1
ATOM 1437 O O . VAL A 1 184 ? -2.875 -0.985 20.237 1.00 95.44 184 VAL A O 1
ATOM 1440 N N . LEU A 1 185 ? -3.745 -3.086 20.298 1.00 97.19 185 LEU A N 1
ATOM 1441 C CA . LEU A 1 185 ? -4.915 -2.905 19.427 1.00 97.19 185 LEU A CA 1
ATOM 1442 C C . LEU A 1 185 ? -4.518 -2.337 18.064 1.00 97.19 185 LEU A C 1
ATOM 1444 O O . LEU A 1 185 ? -4.899 -1.232 17.696 1.00 97.19 185 LEU A O 1
ATOM 1448 N N . ASP A 1 186 ? -3.647 -3.069 17.380 1.00 97.62 186 ASP A N 1
ATOM 1449 C CA . ASP A 1 186 ? -3.045 -2.645 16.125 1.00 97.62 186 ASP A CA 1
ATOM 1450 C C . ASP A 1 186 ? -2.537 -3.867 15.347 1.00 97.62 186 ASP A C 1
ATOM 1452 O O . ASP A 1 186 ? -2.657 -5.000 15.814 1.00 97.62 186 ASP A O 1
ATOM 1456 N N . ARG A 1 187 ? -1.965 -3.654 14.166 1.00 97.94 187 ARG A N 1
ATOM 1457 C CA . ARG A 1 187 ? -1.488 -4.687 13.256 1.00 97.94 187 ARG A CA 1
ATOM 1458 C C . ARG A 1 187 ? 0.018 -4.634 13.022 1.00 97.94 187 ARG A C 1
ATOM 1460 O O . ARG A 1 187 ? 0.625 -3.563 12.970 1.00 97.94 187 ARG A O 1
ATOM 1467 N N . GLU A 1 188 ? 0.586 -5.819 12.841 1.00 98.00 188 GLU A N 1
ATOM 1468 C CA . GLU A 1 188 ? 1.881 -6.023 12.202 1.00 98.00 188 GLU A CA 1
ATOM 1469 C C . GLU A 1 188 ? 1.683 -6.138 10.685 1.00 98.00 188 GLU A C 1
ATOM 1471 O O . GLU A 1 188 ? 0.622 -6.570 10.222 1.00 98.00 188 GLU A O 1
ATOM 1476 N N . TRP A 1 189 ? 2.684 -5.729 9.918 1.00 98.00 189 TRP A N 1
ATOM 1477 C CA . TRP A 1 189 ? 2.613 -5.501 8.484 1.00 98.00 189 TRP A CA 1
ATOM 1478 C C . TRP A 1 189 ? 3.895 -5.933 7.800 1.00 98.00 189 TRP A C 1
ATOM 1480 O O . TRP A 1 189 ? 4.993 -5.711 8.314 1.00 98.00 189 TRP A O 1
ATOM 1490 N N . GLN A 1 190 ? 3.730 -6.505 6.614 1.00 97.56 190 GLN A N 1
ATOM 1491 C CA . GLN A 1 190 ? 4.814 -6.930 5.745 1.00 97.56 190 GLN A CA 1
ATOM 1492 C C . GLN A 1 190 ? 4.349 -6.836 4.290 1.00 97.56 190 GLN A C 1
ATOM 1494 O O . GLN A 1 190 ? 3.202 -7.174 3.975 1.00 97.56 190 GLN A O 1
ATOM 1499 N N . PHE A 1 191 ? 5.228 -6.392 3.393 1.00 98.50 191 PHE A N 1
ATOM 1500 C CA . PHE A 1 191 ? 4.939 -6.376 1.960 1.00 98.50 191 PHE A CA 1
ATOM 1501 C C . PHE A 1 191 ? 5.529 -7.589 1.254 1.00 98.50 191 PHE A C 1
ATOM 1503 O O . PHE A 1 191 ? 6.646 -8.013 1.548 1.00 98.50 191 PHE A O 1
ATOM 1510 N N . TYR A 1 192 ? 4.775 -8.112 0.290 1.00 98.62 192 TYR A N 1
ATOM 1511 C CA . TYR A 1 192 ? 5.296 -9.020 -0.719 1.00 98.62 192 TYR A CA 1
ATOM 1512 C C . TYR A 1 192 ? 5.795 -8.187 -1.893 1.00 98.62 192 TYR A C 1
ATOM 1514 O O . TYR A 1 192 ? 5.032 -7.450 -2.521 1.00 98.62 192 TYR A O 1
ATOM 1522 N N . CYS A 1 193 ? 7.087 -8.277 -2.157 1.00 98.38 193 CYS A N 1
ATOM 1523 C CA . CYS A 1 193 ? 7.796 -7.486 -3.142 1.00 98.38 193 CYS A CA 1
ATOM 1524 C C . CYS A 1 193 ? 8.178 -8.360 -4.329 1.00 98.38 193 CYS A C 1
ATOM 1526 O O . CYS A 1 193 ? 8.707 -9.449 -4.141 1.00 98.38 193 CYS A O 1
ATOM 1528 N N . CYS A 1 194 ? 7.970 -7.860 -5.544 1.00 97.75 194 CYS A N 1
ATOM 1529 C CA . CYS A 1 194 ? 8.409 -8.507 -6.776 1.00 97.75 194 CYS A CA 1
ATOM 1530 C C . CYS A 1 194 ? 9.342 -7.589 -7.563 1.00 97.75 194 CYS A C 1
ATOM 1532 O O . CYS A 1 194 ? 9.022 -6.430 -7.839 1.00 97.75 194 CYS A O 1
ATOM 1534 N N . ARG A 1 195 ? 10.504 -8.112 -7.945 1.00 94.38 195 ARG A N 1
ATOM 1535 C CA . ARG A 1 195 ? 11.517 -7.428 -8.749 1.00 94.38 195 ARG A CA 1
ATOM 1536 C C . ARG A 1 195 ? 11.335 -7.739 -10.224 1.00 94.38 195 ARG A C 1
ATOM 1538 O O . ARG A 1 195 ? 11.145 -8.888 -10.606 1.00 94.38 195 ARG A O 1
ATOM 1545 N N . TYR A 1 196 ? 11.517 -6.712 -11.046 1.00 92.31 196 TYR A N 1
ATOM 1546 C CA . TYR A 1 196 ? 11.589 -6.810 -12.500 1.00 92.31 196 TYR A CA 1
ATOM 1547 C C . TYR A 1 196 ? 13.030 -6.516 -12.913 1.00 92.31 196 TYR A C 1
ATOM 1549 O O . TYR A 1 196 ? 13.531 -5.408 -12.701 1.00 92.31 196 TYR A O 1
ATOM 1557 N N . ALA A 1 197 ? 13.742 -7.533 -13.406 1.00 86.38 197 ALA A N 1
ATOM 1558 C CA . ALA A 1 197 ? 15.177 -7.418 -13.649 1.00 86.38 197 ALA A CA 1
ATOM 1559 C C . ALA A 1 197 ? 15.502 -6.262 -14.597 1.00 86.38 197 ALA A C 1
ATOM 1561 O O . ALA A 1 197 ? 14.835 -6.055 -15.608 1.00 86.38 197 ALA A O 1
ATOM 1562 N N . LYS A 1 198 ? 16.578 -5.543 -14.258 1.00 85.81 198 LYS A N 1
ATOM 1563 C CA . LYS A 1 198 ? 17.094 -4.395 -15.010 1.00 85.81 198 LYS A CA 1
ATOM 1564 C C . LYS A 1 198 ? 16.121 -3.216 -15.113 1.00 85.81 198 LYS A C 1
ATOM 1566 O O . LYS A 1 198 ? 16.395 -2.295 -15.865 1.00 85.81 198 LYS A O 1
ATOM 1571 N N . LYS A 1 199 ? 15.010 -3.186 -14.372 1.00 91.06 199 LYS A N 1
ATOM 1572 C CA . LYS A 1 199 ? 14.132 -2.010 -14.315 1.00 91.06 199 LYS A CA 1
ATOM 1573 C C . LYS A 1 199 ? 14.430 -1.198 -13.061 1.00 91.06 199 LYS A C 1
ATOM 1575 O O . LYS A 1 199 ? 14.583 -1.756 -11.973 1.00 91.06 199 LYS A O 1
ATOM 1580 N N . CYS A 1 200 ? 14.511 0.120 -13.210 1.00 91.81 200 CYS A N 1
ATOM 1581 C CA . CYS A 1 200 ? 14.812 1.033 -12.112 1.00 91.81 200 CYS A CA 1
ATOM 1582 C C . CYS A 1 200 ? 13.624 1.942 -11.801 1.00 91.81 200 CYS A C 1
ATOM 1584 O O . CYS A 1 200 ? 12.931 2.384 -12.722 1.00 91.81 200 CYS A O 1
ATOM 1586 N N . PRO A 1 201 ? 13.401 2.273 -10.519 1.00 94.25 201 PRO A N 1
ATOM 1587 C CA . PRO A 1 201 ? 12.482 3.335 -10.154 1.00 94.25 201 PRO A CA 1
ATOM 1588 C C . PRO A 1 201 ? 12.994 4.691 -10.630 1.00 94.25 201 PRO A C 1
ATOM 1590 O O . PRO A 1 201 ? 14.194 4.962 -10.626 1.00 94.25 201 PRO A O 1
ATOM 1593 N N . TYR A 1 202 ? 12.080 5.601 -10.918 1.00 94.44 202 TYR A N 1
ATOM 1594 C CA . TYR A 1 202 ? 12.386 7.020 -11.013 1.00 94.44 202 TYR A CA 1
ATOM 1595 C C . TYR A 1 202 ? 11.142 7.853 -10.702 1.00 94.44 202 TYR A C 1
ATOM 1597 O O . TYR A 1 202 ? 10.031 7.327 -10.595 1.00 94.44 202 TYR A O 1
ATOM 1605 N N . SER A 1 203 ? 11.330 9.166 -10.531 1.00 95.75 203 SER A N 1
ATOM 1606 C CA . SER A 1 203 ? 10.242 10.111 -10.231 1.00 95.75 203 SER A CA 1
ATOM 1607 C C . SER A 1 203 ? 9.363 9.657 -9.058 1.00 95.75 203 SER A C 1
ATOM 1609 O O . SER A 1 203 ? 8.135 9.683 -9.141 1.00 95.75 203 SER A O 1
ATOM 1611 N N . CYS A 1 204 ? 10.008 9.208 -7.979 1.00 96.31 204 CYS A N 1
ATOM 1612 C CA . CYS A 1 204 ? 9.329 8.735 -6.783 1.00 96.31 204 CYS A CA 1
ATOM 1613 C C . CYS A 1 204 ? 8.795 9.888 -5.933 1.00 96.31 204 CYS A C 1
ATOM 1615 O O . CYS A 1 204 ? 9.460 10.912 -5.776 1.00 96.31 204 CYS A O 1
ATOM 1617 N N . TRP A 1 205 ? 7.627 9.692 -5.333 1.00 97.31 205 TRP A N 1
ATOM 1618 C CA . TRP A 1 205 ? 7.030 10.626 -4.384 1.00 97.31 205 TRP A CA 1
ATOM 1619 C C . TRP A 1 205 ? 6.140 9.880 -3.382 1.00 97.31 205 TRP A C 1
ATOM 1621 O O . TRP A 1 205 ? 5.785 8.719 -3.588 1.00 97.31 205 TRP A O 1
ATOM 1631 N N . LYS A 1 206 ? 5.821 10.534 -2.262 1.00 97.75 206 LYS A N 1
ATOM 1632 C CA . LYS A 1 206 ? 4.917 10.003 -1.235 1.00 97.75 206 LYS A CA 1
ATOM 1633 C C . LYS A 1 206 ? 3.556 10.663 -1.354 1.00 97.75 206 LYS A C 1
ATOM 1635 O O . LYS A 1 206 ? 3.490 11.881 -1.510 1.00 97.75 206 LYS A O 1
ATOM 1640 N N . THR A 1 207 ? 2.498 9.877 -1.230 1.00 98.19 207 THR A N 1
ATOM 1641 C CA . THR A 1 207 ? 1.137 10.407 -1.177 1.00 98.19 207 THR A CA 1
ATOM 1642 C C . THR A 1 207 ? 0.895 11.241 0.084 1.00 98.19 207 THR A C 1
ATOM 1644 O O . THR A 1 207 ? 1.698 11.239 1.023 1.00 98.19 207 THR A O 1
ATOM 1647 N N . GLN A 1 208 ? -0.252 11.922 0.120 1.00 97.00 208 GLN A N 1
ATOM 1648 C CA . GLN A 1 208 ? -0.862 12.346 1.381 1.00 97.00 208 GLN A CA 1
ATOM 1649 C C . GLN A 1 208 ? -1.265 11.134 2.241 1.00 97.00 208 GLN A C 1
ATOM 1651 O O . GLN A 1 208 ? -1.031 9.984 1.856 1.00 97.00 208 GLN A O 1
ATOM 1656 N N . GLU A 1 209 ? -1.824 11.408 3.415 1.00 97.88 209 GLU A N 1
ATOM 1657 C CA . GLU A 1 209 ? -2.275 10.385 4.358 1.00 97.88 209 GLU A CA 1
ATOM 1658 C C . GLU A 1 209 ? -3.569 9.729 3.881 1.00 97.88 209 GLU A C 1
ATOM 1660 O O . GLU A 1 209 ? -4.456 10.398 3.375 1.00 97.88 209 GLU A O 1
ATOM 1665 N N . TYR A 1 210 ? -3.654 8.410 4.033 1.00 97.94 210 TYR A N 1
ATOM 1666 C CA . TYR A 1 210 ? -4.861 7.626 3.804 1.00 97.94 210 TYR A CA 1
ATOM 1667 C C . TYR A 1 210 ? -5.129 6.756 5.038 1.00 97.94 210 TYR A C 1
ATOM 1669 O O . TYR A 1 210 ? -4.275 5.936 5.391 1.00 97.94 210 TYR A O 1
ATOM 1677 N N . PRO A 1 211 ? -6.282 6.904 5.705 1.00 98.19 211 PRO A N 1
ATOM 1678 C CA . PRO A 1 211 ? -7.233 8.008 5.523 1.00 98.19 211 PRO A CA 1
ATOM 1679 C C . PRO A 1 211 ? -6.626 9.380 5.889 1.00 98.19 211 PRO A C 1
ATOM 1681 O O . PRO A 1 211 ? -5.597 9.442 6.571 1.00 98.19 211 PRO A O 1
ATOM 1684 N N . ASP A 1 212 ? -7.286 10.469 5.479 1.00 97.19 212 ASP A N 1
ATOM 1685 C CA . ASP A 1 212 ? -6.885 11.846 5.821 1.00 97.19 212 ASP A CA 1
ATOM 1686 C C . ASP A 1 212 ? -6.955 12.094 7.342 1.00 97.19 212 ASP A C 1
ATOM 1688 O O . ASP A 1 212 ? -6.124 12.823 7.890 1.00 97.19 212 ASP A O 1
ATOM 1692 N N . TYR A 1 213 ? -7.887 11.431 8.039 1.00 97.88 213 TYR A N 1
ATOM 1693 C CA . TYR A 1 213 ? -7.969 11.415 9.499 1.00 97.88 213 TYR A CA 1
ATOM 1694 C C . TYR A 1 213 ? -8.140 9.996 10.049 1.00 97.88 213 TYR A C 1
ATOM 1696 O O . TYR A 1 213 ? -8.785 9.138 9.452 1.00 97.88 213 TYR A O 1
ATOM 1704 N N . TYR A 1 214 ? -7.591 9.742 11.239 1.00 98.06 214 TYR A N 1
ATOM 1705 C CA . TYR A 1 214 ? -7.798 8.473 11.942 1.00 98.06 214 TYR A CA 1
ATOM 1706 C C . TYR A 1 214 ? -9.287 8.139 12.097 1.00 98.06 214 TYR A C 1
ATOM 1708 O O . TYR A 1 214 ? -10.111 9.013 12.361 1.00 98.06 214 TYR A O 1
ATOM 1716 N N . ARG A 1 215 ? -9.589 6.841 12.056 1.00 97.25 215 ARG A N 1
ATOM 1717 C CA . ARG A 1 215 ? -10.911 6.210 12.168 1.00 97.25 215 ARG A CA 1
ATOM 1718 C C . ARG A 1 215 ? -11.840 6.437 10.983 1.00 97.25 215 ARG A C 1
ATOM 1720 O O . ARG A 1 215 ? -12.942 5.902 10.992 1.00 97.25 215 ARG A O 1
ATOM 1727 N N . GLU A 1 216 ? -11.401 7.186 9.979 1.00 97.62 216 GLU A N 1
ATOM 1728 C CA . GLU A 1 216 ? -12.099 7.264 8.703 1.00 97.62 216 GLU A CA 1
ATOM 1729 C C . GLU A 1 216 ? -11.735 6.079 7.805 1.00 97.62 216 GLU A C 1
ATOM 1731 O O . GLU A 1 216 ? -10.744 5.362 8.022 1.00 97.62 216 GLU A O 1
ATOM 1736 N N . GLU A 1 217 ? -12.549 5.890 6.773 1.00 97.25 217 GLU A N 1
ATOM 1737 C CA . GLU A 1 217 ? -12.320 4.865 5.766 1.00 97.25 217 GLU A CA 1
ATOM 1738 C C . GLU A 1 217 ? -11.198 5.287 4.831 1.00 97.25 217 GLU A C 1
ATOM 1740 O O . GLU A 1 217 ? -11.105 6.442 4.416 1.00 97.25 217 GLU A O 1
ATOM 1745 N N . ALA A 1 218 ? -10.328 4.336 4.504 1.00 97.19 218 ALA A N 1
ATOM 1746 C CA . ALA A 1 218 ? -9.271 4.583 3.538 1.00 97.19 218 ALA A CA 1
ATOM 1747 C C . ALA A 1 218 ? -9.728 4.070 2.178 1.00 97.19 218 ALA A C 1
ATOM 1749 O O . ALA A 1 218 ? -10.102 2.903 2.069 1.00 97.19 218 ALA A O 1
ATOM 1750 N N . ASP A 1 219 ? -9.633 4.907 1.153 1.00 96.62 219 ASP A N 1
ATOM 1751 C CA . ASP A 1 219 ? -9.754 4.499 -0.244 1.00 96.62 219 ASP A CA 1
ATOM 1752 C C . ASP A 1 219 ? -8.609 5.136 -1.022 1.00 96.62 219 ASP A C 1
ATOM 1754 O O . ASP A 1 219 ? -8.573 6.347 -1.248 1.00 96.62 219 ASP A O 1
ATOM 1758 N N . PHE A 1 220 ? -7.616 4.318 -1.350 1.00 97.88 220 PHE A N 1
ATOM 1759 C CA . PHE A 1 220 ? -6.478 4.729 -2.144 1.00 97.88 220 PHE A CA 1
ATOM 1760 C C . PHE A 1 220 ? -6.456 3.946 -3.449 1.00 97.88 220 PHE A C 1
ATOM 1762 O O . PHE A 1 220 ? -6.422 2.717 -3.450 1.00 97.88 220 PHE A O 1
ATOM 1769 N N . VAL A 1 221 ? -6.378 4.677 -4.556 1.00 97.88 221 VAL A N 1
ATOM 1770 C CA . VAL A 1 221 ? -6.142 4.139 -5.895 1.00 97.88 221 VAL A CA 1
ATOM 1771 C C . VAL A 1 221 ? -4.954 4.880 -6.489 1.00 97.88 221 VAL A C 1
ATOM 1773 O O . VAL A 1 221 ? -4.861 6.106 -6.383 1.00 97.88 221 VAL A O 1
ATOM 1776 N N . VAL A 1 222 ? -4.033 4.154 -7.125 1.00 97.50 222 VAL A N 1
ATOM 1777 C CA . VAL A 1 222 ? -2.892 4.766 -7.812 1.00 97.50 222 VAL A CA 1
ATOM 1778 C C . VAL A 1 222 ? -3.410 5.786 -8.845 1.00 97.50 222 VAL A C 1
ATOM 1780 O O . VAL A 1 222 ? -4.128 5.415 -9.773 1.00 97.50 222 VAL A O 1
ATOM 1783 N N . PRO A 1 223 ? -3.044 7.077 -8.730 1.00 92.50 223 PRO A N 1
ATOM 1784 C CA . PRO A 1 223 ? -3.752 8.160 -9.418 1.00 92.50 223 PRO A CA 1
ATOM 1785 C C . PRO A 1 223 ? -3.450 8.262 -10.916 1.00 92.50 223 PRO A C 1
ATOM 1787 O O . PRO A 1 223 ? -4.083 9.036 -11.633 1.00 92.50 223 PRO A O 1
ATOM 1790 N N . SER A 1 224 ? -2.420 7.581 -11.415 1.00 89.06 224 SER A N 1
ATOM 1791 C CA . SER A 1 224 ? -1.981 7.720 -12.804 1.00 89.06 224 SER A CA 1
ATOM 1792 C C . SER A 1 224 ? -1.295 6.463 -13.305 1.00 89.06 224 SER A C 1
ATOM 1794 O O . SER A 1 224 ? -0.495 5.851 -12.598 1.00 89.06 224 SER A O 1
ATOM 1796 N N . TYR A 1 225 ? -1.553 6.134 -14.570 1.00 86.06 225 TYR A N 1
ATOM 1797 C CA . TYR A 1 225 ? -0.906 5.015 -15.239 1.00 86.06 225 TYR A CA 1
ATOM 1798 C C . TYR A 1 225 ? 0.622 5.181 -15.261 1.00 86.06 225 TYR A C 1
ATOM 1800 O O . TYR A 1 225 ? 1.149 6.282 -15.458 1.00 86.06 225 TYR A O 1
ATOM 1808 N N . GLY A 1 226 ? 1.334 4.073 -15.055 1.00 90.38 226 GLY A N 1
ATOM 1809 C CA . GLY A 1 226 ? 2.797 4.032 -15.018 1.00 90.38 226 GLY A CA 1
ATOM 1810 C C . GLY A 1 226 ? 3.420 4.385 -13.665 1.00 90.38 226 GLY A C 1
ATOM 1811 O O . GLY A 1 226 ? 4.645 4.373 -13.563 1.00 90.38 226 GLY A O 1
ATOM 1812 N N . TYR A 1 227 ? 2.616 4.685 -12.639 1.00 96.75 227 TYR A N 1
ATOM 1813 C CA . TYR A 1 227 ? 3.070 4.682 -11.249 1.00 96.75 227 TYR A CA 1
ATOM 1814 C C . TYR A 1 227 ? 2.771 3.339 -10.588 1.00 96.75 227 TYR A C 1
ATOM 1816 O O . TYR A 1 227 ? 1.757 2.707 -10.872 1.00 96.75 227 TYR A O 1
ATOM 1824 N N . PHE A 1 228 ? 3.654 2.927 -9.686 1.00 97.75 228 PHE A N 1
ATOM 1825 C CA . PHE A 1 228 ? 3.563 1.668 -8.961 1.00 97.75 228 PHE A CA 1
ATOM 1826 C C . PHE A 1 228 ? 3.879 1.885 -7.488 1.00 97.75 228 PHE A C 1
ATOM 1828 O O . PHE A 1 228 ? 4.751 2.692 -7.146 1.00 97.75 228 PHE A O 1
ATOM 1835 N N . ILE A 1 229 ? 3.191 1.142 -6.624 1.00 98.50 229 ILE A N 1
ATOM 1836 C CA . ILE A 1 229 ? 3.459 1.143 -5.189 1.00 98.50 229 ILE A CA 1
ATOM 1837 C C . ILE A 1 229 ? 4.783 0.416 -4.950 1.00 98.50 229 ILE A C 1
ATOM 1839 O O . ILE A 1 229 ? 4.955 -0.740 -5.332 1.00 98.50 229 ILE A O 1
ATOM 1843 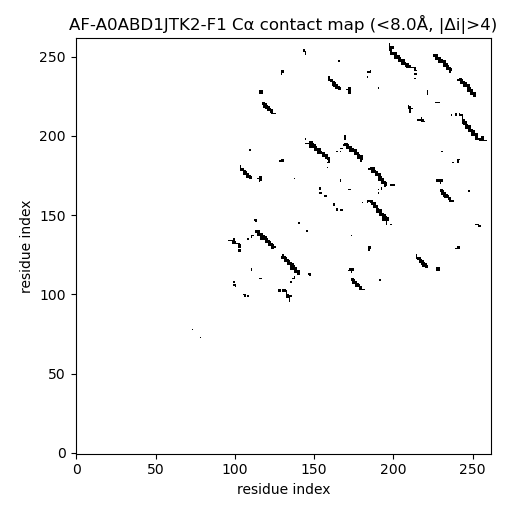N N . ARG A 1 230 ? 5.729 1.099 -4.308 1.00 97.56 230 ARG A N 1
ATOM 1844 C CA . ARG A 1 230 ? 7.012 0.523 -3.878 1.00 97.56 230 ARG A CA 1
ATOM 1845 C C . ARG A 1 230 ? 7.096 0.271 -2.384 1.00 97.56 230 ARG A C 1
ATOM 1847 O O . ARG A 1 230 ? 8.019 -0.398 -1.937 1.00 97.56 230 ARG A O 1
ATOM 1854 N N . GLY A 1 231 ? 6.159 0.811 -1.623 1.00 98.06 231 GLY A N 1
ATOM 1855 C CA . GLY A 1 231 ? 6.102 0.661 -0.183 1.00 98.06 231 GLY A CA 1
ATOM 1856 C C . GLY A 1 231 ? 5.194 1.708 0.435 1.00 98.06 231 GLY A C 1
ATOM 1857 O O . GLY A 1 231 ? 4.423 2.373 -0.265 1.00 98.06 231 GLY A O 1
ATOM 1858 N N . ALA A 1 232 ? 5.310 1.882 1.743 1.00 98.19 232 ALA A N 1
ATOM 1859 C CA . ALA A 1 232 ? 4.530 2.850 2.489 1.00 98.19 232 ALA A CA 1
ATOM 1860 C C . ALA A 1 232 ? 5.262 3.300 3.753 1.00 98.19 232 ALA A C 1
ATOM 1862 O O . ALA A 1 232 ? 6.118 2.600 4.294 1.00 98.19 232 ALA A O 1
ATOM 1863 N N . GLN A 1 233 ? 4.874 4.472 4.236 1.00 98.00 233 GLN A N 1
ATOM 1864 C CA . GLN A 1 233 ? 5.170 4.946 5.576 1.00 98.00 233 GLN A CA 1
ATOM 1865 C C . GLN A 1 233 ? 3.859 5.105 6.342 1.00 98.00 233 GLN A C 1
ATOM 1867 O O . GLN A 1 233 ? 2.901 5.654 5.807 1.00 98.00 233 GLN A O 1
ATOM 1872 N N . THR A 1 234 ? 3.825 4.667 7.595 1.00 97.06 234 THR A N 1
ATOM 1873 C CA . THR A 1 234 ? 2.642 4.736 8.451 1.00 97.06 234 THR A CA 1
ATOM 1874 C C . THR A 1 234 ? 2.922 5.488 9.733 1.00 97.06 234 THR A C 1
ATOM 1876 O O . THR A 1 234 ? 3.966 5.272 10.357 1.00 97.06 234 THR A O 1
ATOM 1879 N N . THR A 1 235 ? 1.946 6.272 10.163 1.00 96.81 235 THR A N 1
ATOM 1880 C CA . THR A 1 235 ? 1.840 6.798 11.525 1.00 96.81 235 THR A CA 1
ATOM 1881 C C . THR A 1 235 ? 0.831 5.962 12.310 1.00 96.81 235 THR A C 1
ATOM 1883 O O . THR A 1 235 ? -0.072 5.356 11.730 1.00 96.81 235 THR A O 1
ATOM 1886 N N . PHE A 1 236 ? 0.996 5.890 13.631 1.00 96.25 236 PHE A N 1
ATOM 1887 C CA . PHE A 1 236 ? 0.071 5.187 14.520 1.00 96.25 236 PHE A CA 1
ATOM 1888 C C . PHE A 1 236 ? -0.327 6.084 15.690 1.00 96.25 236 PHE A C 1
ATOM 1890 O O . PHE A 1 236 ? 0.531 6.641 16.376 1.00 96.25 236 PHE A O 1
ATOM 1897 N N . SER A 1 237 ? -1.628 6.172 15.962 1.00 96.81 237 SER A N 1
ATOM 1898 C CA . SER A 1 237 ? -2.144 6.859 17.141 1.00 96.81 237 SER A CA 1
ATOM 1899 C C . SER A 1 237 ? -2.423 5.864 18.261 1.00 96.81 237 SER A C 1
ATOM 1901 O O . SER A 1 237 ? -3.399 5.119 18.219 1.00 96.81 237 SER A O 1
ATOM 1903 N N . GLY A 1 238 ? -1.625 5.905 19.331 1.00 95.25 238 GLY A N 1
ATOM 1904 C CA . GLY A 1 238 ? -1.868 5.090 20.529 1.00 95.25 238 GLY A CA 1
ATOM 1905 C C . GLY A 1 238 ? -3.134 5.469 21.309 1.00 95.25 238 GLY A C 1
ATOM 1906 O O . GLY A 1 238 ? -3.597 4.687 22.136 1.00 95.25 238 GLY A O 1
ATOM 1907 N N . VAL A 1 239 ? -3.706 6.651 21.058 1.00 95.50 239 VAL A N 1
ATOM 1908 C CA . VAL A 1 239 ? -4.976 7.083 21.666 1.00 95.50 239 VAL A CA 1
ATOM 1909 C C . VAL A 1 239 ? -6.153 6.599 20.830 1.00 95.50 239 VAL A C 1
ATOM 1911 O O . VAL A 1 239 ? -7.082 6.002 21.367 1.00 95.50 239 VAL A O 1
ATOM 1914 N N . LEU A 1 240 ? -6.105 6.829 19.515 1.00 96.81 240 LEU A N 1
ATOM 1915 C CA . LEU A 1 240 ? -7.210 6.488 18.618 1.00 96.81 240 LEU A CA 1
ATOM 1916 C C . LEU A 1 240 ? -7.198 5.020 18.185 1.00 96.81 240 LEU A C 1
ATOM 1918 O O . LEU A 1 240 ? -8.252 4.547 17.763 1.00 96.81 240 LEU A O 1
ATOM 1922 N N . ARG A 1 241 ? -6.062 4.328 18.380 1.00 96.81 241 ARG A N 1
ATOM 1923 C CA . ARG A 1 241 ? -5.796 2.921 18.039 1.00 96.81 241 ARG A CA 1
ATOM 1924 C C . ARG A 1 241 ? -5.998 2.653 16.559 1.00 96.81 241 ARG A C 1
ATOM 1926 O O . ARG A 1 241 ? -6.781 1.805 16.164 1.00 96.81 241 ARG A O 1
ATOM 1933 N N . ASP A 1 242 ? -5.324 3.456 15.750 1.00 97.56 242 ASP A N 1
ATOM 1934 C CA . ASP A 1 242 ? -5.489 3.416 14.307 1.00 97.56 242 ASP A CA 1
ATOM 1935 C C . ASP A 1 242 ? -4.254 3.963 13.574 1.00 97.56 242 ASP A C 1
ATOM 1937 O O . ASP A 1 242 ? -3.413 4.638 14.183 1.00 97.56 242 ASP A O 1
ATOM 1941 N N . ARG A 1 243 ? -4.139 3.655 12.277 1.00 96.69 243 ARG A N 1
ATOM 1942 C CA . ARG A 1 243 ? -3.010 4.011 11.412 1.00 96.69 243 ARG A CA 1
ATOM 1943 C C . ARG A 1 243 ? -3.437 4.829 10.204 1.00 96.69 243 ARG A C 1
ATOM 1945 O O . ARG A 1 243 ? -4.476 4.571 9.606 1.00 96.69 243 ARG A O 1
ATOM 1952 N N . GLN A 1 244 ? -2.553 5.730 9.793 1.00 97.94 244 GLN A N 1
ATOM 1953 C CA . GLN A 1 244 ? -2.620 6.406 8.500 1.00 97.94 244 GLN A CA 1
ATOM 1954 C C . GLN A 1 244 ? -1.425 6.008 7.641 1.00 97.94 244 GLN A C 1
ATOM 1956 O O . GLN A 1 244 ? -0.358 5.670 8.157 1.00 97.94 244 GLN A O 1
ATOM 1961 N N . TRP A 1 245 ? -1.609 6.061 6.327 1.00 98.25 245 TRP A N 1
ATOM 1962 C CA . TRP A 1 245 ? -0.677 5.532 5.341 1.00 98.25 245 TRP A CA 1
ATOM 1963 C C . TRP A 1 245 ? -0.270 6.599 4.332 1.00 98.25 245 TRP A C 1
ATOM 1965 O O . TRP A 1 245 ? -1.111 7.286 3.767 1.00 98.25 245 TRP A O 1
ATOM 1975 N N . LYS A 1 246 ? 1.030 6.702 4.059 1.00 98.56 246 LYS A N 1
ATOM 1976 C CA . LYS A 1 246 ? 1.599 7.424 2.917 1.00 98.56 246 LYS A CA 1
ATOM 1977 C C . LYS A 1 246 ? 2.241 6.408 1.994 1.00 98.56 246 LYS A C 1
ATOM 1979 O O . LYS A 1 246 ? 3.276 5.835 2.339 1.00 98.56 246 LYS A O 1
ATOM 1984 N N . TYR A 1 247 ? 1.657 6.186 0.828 1.00 98.44 247 TYR A N 1
ATOM 1985 C CA . TYR A 1 247 ? 2.196 5.249 -0.149 1.00 98.44 247 TYR A CA 1
ATOM 1986 C C . TYR A 1 247 ? 3.361 5.883 -0.904 1.00 98.44 247 TYR A C 1
ATOM 1988 O O . TYR A 1 247 ? 3.330 7.062 -1.257 1.00 98.44 247 TYR A O 1
ATOM 1996 N N . ILE A 1 248 ? 4.411 5.101 -1.137 1.00 98.31 248 ILE A N 1
ATOM 1997 C CA . ILE A 1 248 ? 5.569 5.506 -1.932 1.00 98.31 248 ILE A CA 1
ATOM 1998 C C . ILE A 1 248 ? 5.308 5.041 -3.359 1.00 98.31 248 ILE A C 1
ATOM 2000 O O . ILE A 1 248 ? 5.325 3.840 -3.635 1.00 98.31 248 ILE A O 1
ATOM 2004 N N . LEU A 1 249 ? 5.066 5.990 -4.260 1.00 98.38 249 LEU A N 1
ATOM 2005 C CA . LEU A 1 249 ? 4.799 5.723 -5.667 1.00 98.38 249 LEU A CA 1
ATOM 2006 C C . LEU A 1 249 ? 6.013 6.087 -6.507 1.00 98.38 249 LEU A C 1
ATOM 2008 O O . LEU A 1 249 ? 6.577 7.167 -6.346 1.00 98.38 249 LEU A O 1
ATOM 2012 N N . CYS A 1 250 ? 6.378 5.219 -7.443 1.00 97.19 250 CYS A N 1
ATOM 2013 C CA . CYS A 1 250 ? 7.455 5.462 -8.398 1.00 97.19 250 CYS A CA 1
ATOM 2014 C C . CYS A 1 250 ? 7.017 5.087 -9.808 1.00 97.19 250 CYS A C 1
ATOM 2016 O O . CYS A 1 250 ? 6.174 4.210 -9.990 1.00 97.19 250 CYS A O 1
ATOM 2018 N N . ARG A 1 251 ? 7.640 5.708 -10.808 1.00 95.75 251 ARG A N 1
ATOM 2019 C CA . ARG A 1 251 ? 7.647 5.179 -12.174 1.00 95.75 251 ARG A CA 1
ATOM 2020 C C . ARG A 1 251 ? 8.745 4.137 -12.317 1.00 95.75 251 ARG A C 1
ATOM 2022 O O . ARG A 1 251 ? 9.703 4.166 -11.550 1.00 95.75 251 ARG A O 1
ATOM 2029 N N . MET A 1 252 ? 8.618 3.257 -13.304 1.00 93.94 252 MET A N 1
ATOM 2030 C CA . MET A 1 252 ? 9.640 2.261 -13.637 1.00 93.94 252 MET A CA 1
ATOM 2031 C C . MET A 1 252 ? 10.158 2.486 -15.049 1.00 93.94 252 MET A C 1
ATOM 2033 O O . MET A 1 252 ? 9.378 2.812 -15.945 1.00 93.94 252 MET A O 1
ATOM 2037 N N . THR A 1 253 ? 11.469 2.354 -15.249 1.00 91.81 253 THR A N 1
ATOM 2038 C CA . THR A 1 253 ? 12.068 2.492 -16.579 1.00 91.81 253 THR A CA 1
ATOM 2039 C C . THR A 1 253 ? 11.499 1.444 -17.530 1.00 91.81 253 THR A C 1
ATOM 2041 O O . THR A 1 253 ? 11.296 0.290 -17.164 1.00 91.81 253 THR A O 1
ATOM 2044 N N . GLU A 1 254 ? 11.263 1.833 -18.781 1.00 85.50 254 GLU A N 1
ATOM 2045 C CA . GLU A 1 254 ? 10.939 0.876 -19.848 1.00 85.50 254 GLU A CA 1
ATOM 2046 C C . GLU A 1 254 ? 12.212 0.231 -20.416 1.00 85.50 254 GLU A C 1
ATOM 2048 O O . GLU A 1 254 ? 12.200 -0.902 -20.891 1.00 85.50 254 GLU A O 1
ATOM 2053 N N . HIS A 1 255 ? 13.343 0.930 -20.315 1.00 84.44 255 HIS A N 1
ATOM 2054 C CA . HIS A 1 255 ? 14.661 0.431 -20.690 1.00 84.44 255 HIS A CA 1
ATOM 2055 C C . HIS A 1 255 ? 15.359 -0.249 -19.513 1.00 84.44 255 HIS A C 1
ATOM 2057 O O . HIS A 1 255 ? 15.023 -0.031 -18.344 1.00 84.44 255 HIS A O 1
ATOM 2063 N N . ASP A 1 256 ? 16.342 -1.069 -19.859 1.00 86.50 256 ASP A N 1
ATOM 2064 C CA . ASP A 1 256 ? 17.221 -1.701 -18.892 1.00 86.50 256 ASP A CA 1
ATOM 2065 C C . ASP A 1 256 ? 18.177 -0.645 -18.310 1.00 86.50 256 ASP A C 1
ATOM 2067 O O . ASP A 1 256 ? 18.815 0.092 -19.060 1.00 86.50 256 ASP A O 1
ATOM 2071 N N . CYS A 1 257 ? 18.244 -0.544 -16.986 1.00 83.00 257 CYS A N 1
ATOM 2072 C CA . CYS A 1 257 ? 19.212 0.273 -16.264 1.00 83.00 257 CYS A CA 1
ATOM 2073 C C . CYS A 1 257 ? 20.384 -0.591 -15.786 1.00 83.00 257 CYS A C 1
ATOM 2075 O O . CYS A 1 257 ? 20.198 -1.744 -15.376 1.00 83.00 257 CYS A O 1
ATOM 2077 N N . ASP A 1 258 ? 21.586 -0.017 -15.809 1.00 72.31 258 ASP A N 1
ATOM 2078 C CA . ASP A 1 258 ? 22.757 -0.641 -15.205 1.00 72.31 258 ASP A CA 1
ATOM 2079 C C . ASP A 1 258 ? 22.568 -0.677 -13.685 1.00 72.31 258 ASP A C 1
ATOM 2081 O O . ASP A 1 258 ? 22.269 0.329 -13.039 1.00 72.31 258 ASP A O 1
ATOM 2085 N N . TYR A 1 259 ? 22.663 -1.877 -13.119 1.00 59.53 259 TYR A N 1
ATOM 2086 C CA . TYR A 1 259 ? 22.419 -2.121 -11.704 1.00 59.53 259 TYR A CA 1
ATOM 2087 C C . TYR A 1 259 ? 23.642 -1.661 -10.902 1.00 59.53 259 TYR A C 1
ATOM 2089 O O . TYR A 1 259 ? 24.518 -2.462 -10.576 1.00 59.53 259 TYR A O 1
ATOM 2097 N N . GLU A 1 260 ? 23.741 -0.368 -10.601 1.00 52.34 260 GLU A N 1
ATOM 2098 C CA . GLU A 1 260 ? 24.743 0.115 -9.653 1.00 52.34 260 GLU A CA 1
ATOM 2099 C C . GLU A 1 260 ? 24.227 -0.142 -8.232 1.00 52.34 260 GLU A C 1
ATOM 2101 O O . GLU A 1 260 ? 23.394 0.585 -7.694 1.00 52.34 260 GLU A O 1
ATOM 2106 N N . ASN A 1 261 ? 24.678 -1.255 -7.645 1.00 45.03 261 ASN A N 1
ATOM 2107 C CA . ASN A 1 261 ? 24.570 -1.471 -6.206 1.00 45.03 261 ASN A CA 1
ATOM 2108 C C . ASN A 1 261 ? 25.425 -0.396 -5.519 1.00 45.03 261 ASN A C 1
ATOM 2110 O O . ASN A 1 261 ? 26.651 -0.462 -5.614 1.00 45.03 261 ASN A O 1
ATOM 2114 N N . PHE A 1 262 ? 24.798 0.561 -4.839 1.00 36.34 262 PHE A N 1
ATOM 2115 C CA . PHE A 1 262 ? 25.471 1.404 -3.851 1.00 36.34 262 PHE A CA 1
ATOM 2116 C C . PHE A 1 262 ? 24.948 1.067 -2.460 1.00 36.34 262 PHE A C 1
ATOM 2118 O O . PHE A 1 262 ? 23.707 0.992 -2.308 1.00 36.34 262 PHE A O 1
#

pLDDT: mean 77.59, std 24.11, range [31.7, 98.62]

Radius of gyration: 33.21 Å; Cα contacts (8 Å, |Δi|>4): 423; chains: 1; bounding box: 105×63×66 Å

Nearest PDB structures (foldseek):
  6e7k-assembly2_D  TM=2.963E-01  e=8.942E-01  Homo sapiens
  8j3r-assembly1_B  TM=2.872E-01  e=1.283E+00  Sulfoacidibacillus thermotolerans
  3vy6-assembly1_A  TM=2.787E-01  e=1.748E+00  Homo sapiens
  8j1j-assembly1_B  TM=2.586E-01  e=1.497E+00  Sulfoacidibacillus thermotolerans

Organism: NCBI:txid363190

InterPro domains:
  IPR026645 Dermatopontin [PF14704] (101-252)
  IPR026645 Dermatopontin [PTHR15040] (78-261)

Sequence (262 aa):
MCCLGCEAVKGGTPVGIRCKHLGREALPTAAAHHSPTAQPDPALQIQPLPQPQRTDRPCSRMHPALLHRSLPILPPLLVVLLLAVLARTQPNYIYDEPWVNQYRQGFNFQCPHGEVLVAIRSYFSEKEGADRLWSFECQRTPYALGEPTDCWWDDINRAGLEWSSMCSGNGLVAGVQSQYFNAVLDREWQFYCCRYAKKCPYSCWKTQEYPDYYREEADFVVPSYGYFIRGAQTTFSGVLRDRQWKYILCRMTEHDCDYENF

Solvent-accessible surface area (backbone atoms only — not comparable to full-atom values): 16384 Å² total; per-residue (Å²): 139,81,88,81,82,88,83,87,77,92,75,86,87,90,81,84,89,80,86,82,86,81,80,94,79,84,85,82,81,86,80,87,77,85,79,84,83,83,77,83,79,82,84,82,80,82,76,82,81,84,78,86,83,83,79,87,74,86,87,75,91,75,83,87,81,88,76,88,74,82,77,85,81,76,58,68,69,59,54,52,52,53,51,53,54,52,68,74,59,65,72,83,79,68,71,91,66,76,52,69,35,54,65,72,46,51,41,80,47,69,41,61,92,57,28,28,45,46,31,46,35,34,46,56,33,71,89,54,59,29,30,56,31,39,36,75,39,63,41,71,59,59,76,66,55,60,61,64,74,48,72,48,73,55,78,68,53,62,54,74,48,67,46,73,51,62,41,63,88,58,13,32,29,22,26,46,34,38,40,52,40,79,94,63,28,34,54,26,44,29,43,28,23,33,20,31,74,46,34,39,68,42,86,64,50,67,52,70,55,42,20,84,48,79,75,48,61,24,79,46,62,68,92,48,92,70,53,40,36,26,34,38,37,34,50,55,39,88,85,77,24,39,61,33,34,24,44,30,34,24,27,64,42,70,56,78,46,86,84,78,86,126

Foldseek 3Di:
DDDPDDDDDDDDDDDDDDDDDDDDDDDDDDDDDDDDDDDDDDDDDDDDDDDDDDDDDDDDDDDDDDDDDDDDDDDVVVVVVVVVVVVVPPDPCPDPQPFQDDQQAKGKWFAPWQKAWFKKKWAFDPVSLRTITIHTDIDHDDCLLPGFPDKDKDDKDDWPAKDWDFAPPQWFFGIKTWGADNVQSGIIIITITTHRAQKHWDPKDKAAKAVVDWNDIGIDGRPDPQKTFRIWIWDADSVSSGIIIITIITGIDSDGHDDPDD

Secondary structure (DSSP, 8-state):
------PPPPSS-----PPPP--------PPPPPPPP-PPPPP---PPPPPPP--PPP-----------PPP---HHHHHHHHHHHHT-----------S--TT--EEEEPPTTEEEEEEEEEEETTTTSEEEEEEEEEEPPGGG----EEEE-----TTS-EEEE-STT-EEEEEEEEEETTTTEEEEEEEEEE-TT--EEEEEE---BSSSTTSPEEEE--STTEEEEEEEEEEETTTTEEEEEEEEEEE-SSPPP----